Protein AF-0000000084936568 (afdb_homodimer)

Organism: Ferrimonas balearica (strain DSM 9799 / CCM 4581 / KCTC 23876 / PAT) (NCBI:txid550540)

Sequence (326 aa):
MEWLILASILVAALWWWQRATPSEPARPLLSPTEQQCERTLRALTGESVLLHSKVHLATLLPNRYRARKRTLDFLLTDAHTHQPLLAVTLSTDPVLRRLCREANLPLVCGCNGIDPARLGALLPDNAGPAVTPHGHLSDDERDSLFDMIQSLHGDGAKPSSGAMEWLILASILVAALWWWQRATPSEPARPLLSPTEQQCERTLRALTGESVLLHSKVHLATLLPNRYRARKRTLDFLLTDAHTHQPLLAVTLSTDPVLRRLCREANLPLVCGCNGIDPARLGALLPDNAGPAVTPHGHLSDDERDSLFDMIQSLHGDGAKPSSGA

Structure (mmCIF, N/CA/C/O backbone):
data_AF-0000000084936568-model_v1
#
loop_
_entity.id
_entity.type
_entity.pdbx_description
1 polymer 'DUF2726 domain-containing protein'
#
loop_
_atom_site.group_PDB
_atom_site.id
_atom_site.type_symbol
_atom_site.label_atom_id
_atom_site.label_alt_id
_atom_site.label_comp_id
_atom_site.label_asym_id
_atom_site.label_entity_id
_atom_site.label_seq_id
_atom_site.pdbx_PDB_ins_code
_atom_site.Cartn_x
_atom_site.Cartn_y
_atom_site.Cartn_z
_atom_site.occupancy
_atom_site.B_iso_or_equiv
_atom_site.auth_seq_id
_atom_site.auth_comp_id
_atom_site.auth_asym_id
_atom_site.auth_atom_id
_atom_site.pdbx_PDB_model_num
ATOM 1 N N . MET A 1 1 ? 42.469 29.891 -9.664 1 66.94 1 MET A N 1
ATOM 2 C CA . MET A 1 1 ? 41.656 30.047 -8.469 1 66.94 1 MET A CA 1
ATOM 3 C C . MET A 1 1 ? 40.219 30.422 -8.828 1 66.94 1 MET A C 1
ATOM 5 O O . MET A 1 1 ? 39.281 29.938 -8.211 1 66.94 1 MET A O 1
ATOM 9 N N . GLU A 1 2 ? 40 31.109 -9.961 1 84.56 2 GLU A N 1
ATOM 10 C CA . GLU A 1 2 ? 38.688 31.594 -10.367 1 84.56 2 GLU A CA 1
ATOM 11 C C . GLU A 1 2 ? 37.812 30.453 -10.852 1 84.56 2 GLU A C 1
ATOM 13 O O . GLU A 1 2 ? 36.594 30.453 -10.602 1 84.56 2 GLU A O 1
ATOM 18 N N . TRP A 1 3 ? 38.5 29.453 -11.375 1 87.38 3 TRP A N 1
ATOM 19 C CA . TRP A 1 3 ? 37.75 28.328 -11.938 1 87.38 3 TRP A CA 1
ATOM 20 C C . TRP A 1 3 ? 37.156 27.453 -10.836 1 87.38 3 TRP A C 1
ATOM 22 O O . TRP A 1 3 ? 36.062 26.938 -10.977 1 87.38 3 TRP A O 1
ATOM 32 N N . LEU A 1 4 ? 37.812 27.406 -9.656 1 84.62 4 LEU A N 1
ATOM 33 C CA . LEU A 1 4 ? 37.344 26.641 -8.508 1 84.62 4 LEU A CA 1
ATOM 34 C C . LEU A 1 4 ? 36.125 27.281 -7.867 1 84.62 4 LEU A C 1
ATOM 36 O O . LEU A 1 4 ? 35.188 26.594 -7.438 1 84.62 4 LEU A O 1
ATOM 40 N N . ILE A 1 5 ? 36.219 28.656 -7.922 1 82.56 5 ILE A N 1
ATOM 41 C CA . ILE A 1 5 ? 35.094 29.406 -7.336 1 82.56 5 ILE A CA 1
ATOM 42 C C . ILE A 1 5 ? 33.844 29.25 -8.203 1 82.56 5 ILE A C 1
ATOM 44 O O . ILE A 1 5 ? 32.75 29.047 -7.684 1 82.56 5 ILE A O 1
ATOM 48 N N . LEU A 1 6 ? 34 29.25 -9.523 1 84.81 6 LEU A N 1
ATOM 49 C CA . LEU A 1 6 ? 32.906 29.109 -10.453 1 84.81 6 LEU A CA 1
ATOM 50 C C . LEU A 1 6 ? 32.281 27.719 -10.359 1 84.81 6 LEU A C 1
ATOM 52 O O . LEU A 1 6 ? 31.062 27.578 -10.375 1 84.81 6 LEU A O 1
ATOM 56 N N . ALA A 1 7 ? 33.156 26.75 -10.164 1 87.69 7 ALA A N 1
ATOM 57 C CA . ALA A 1 7 ? 32.719 25.375 -10.023 1 87.69 7 ALA A CA 1
ATOM 58 C C . ALA A 1 7 ? 31.938 25.172 -8.727 1 87.69 7 ALA A C 1
ATOM 60 O O . ALA A 1 7 ? 30.906 24.484 -8.711 1 87.69 7 ALA A O 1
ATOM 61 N N . SER A 1 8 ? 32.438 25.922 -7.734 1 86.69 8 SER A N 1
ATOM 62 C CA . SER A 1 8 ? 31.781 25.828 -6.438 1 86.69 8 SER A CA 1
ATOM 63 C C . SER A 1 8 ? 30.406 26.484 -6.473 1 86.69 8 SER A C 1
ATOM 65 O O . SER A 1 8 ? 29.453 25.953 -5.895 1 86.69 8 SER A O 1
ATOM 67 N N . ILE A 1 9 ? 30.266 27.609 -7.219 1 84.12 9 ILE A N 1
ATOM 68 C CA . ILE A 1 9 ? 29.016 28.344 -7.352 1 84.12 9 ILE A CA 1
ATOM 69 C C . ILE A 1 9 ? 28.016 27.516 -8.164 1 84.12 9 ILE A C 1
ATOM 71 O O . ILE A 1 9 ? 26.844 27.438 -7.828 1 84.12 9 ILE A O 1
ATOM 75 N N . LEU A 1 10 ? 28.547 26.797 -9.125 1 82.81 10 LEU A N 1
ATOM 76 C CA . LEU A 1 10 ? 27.703 25.969 -9.984 1 82.81 10 LEU A CA 1
ATOM 77 C C . LEU A 1 10 ? 27.141 24.781 -9.219 1 82.81 10 LEU A C 1
ATOM 79 O O . LEU A 1 10 ? 25.969 24.453 -9.344 1 82.81 10 LEU A O 1
ATOM 83 N N . VAL A 1 11 ? 28 24.234 -8.391 1 79.75 11 VAL A N 1
ATOM 84 C CA . VAL A 1 11 ? 27.578 23.109 -7.57 1 79.75 11 VAL A CA 1
ATOM 85 C C . VAL A 1 11 ? 26.531 23.547 -6.562 1 79.75 11 VAL A C 1
ATOM 87 O O . VAL A 1 11 ? 25.531 22.859 -6.336 1 79.75 11 VAL A O 1
ATOM 90 N N . ALA A 1 12 ? 26.734 24.734 -6.004 1 80.75 12 ALA A N 1
ATOM 91 C CA . ALA A 1 12 ? 25.781 25.297 -5.043 1 80.75 12 ALA A CA 1
ATOM 92 C C . ALA A 1 12 ? 24.453 25.625 -5.711 1 80.75 12 ALA A C 1
ATOM 94 O O . ALA A 1 12 ? 23.391 25.375 -5.137 1 80.75 12 ALA A O 1
ATOM 95 N N . ALA A 1 13 ? 24.516 26.219 -6.848 1 78 13 ALA A N 1
ATOM 96 C CA . ALA A 1 13 ? 23.312 26.578 -7.602 1 78 13 ALA A CA 1
ATOM 97 C C . ALA A 1 13 ? 22.531 25.328 -7.992 1 78 13 ALA A C 1
ATOM 99 O O . ALA A 1 13 ? 21.297 25.297 -7.891 1 78 13 ALA A O 1
ATOM 100 N N . LEU A 1 14 ? 23.188 24.312 -8.438 1 70.75 14 LEU A N 1
ATOM 101 C CA . LEU A 1 14 ? 22.562 23.047 -8.812 1 70.75 14 LEU A CA 1
ATOM 102 C C . LEU A 1 14 ? 21.922 22.375 -7.602 1 70.75 14 LEU A C 1
ATOM 104 O O . LEU A 1 14 ? 20.828 21.797 -7.711 1 70.75 14 LEU A O 1
ATOM 108 N N . TRP A 1 15 ? 22.656 22.5 -6.508 1 61.06 15 TRP A N 1
ATOM 109 C CA . TRP A 1 15 ? 22.125 21.969 -5.254 1 61.06 15 TRP A CA 1
ATOM 110 C C . TRP A 1 15 ? 20.859 22.703 -4.828 1 61.06 15 TRP A C 1
ATOM 112 O O . TRP A 1 15 ? 19.891 22.094 -4.406 1 61.06 15 TRP A O 1
ATOM 122 N N . TRP A 1 16 ? 20.906 24.031 -5.023 1 60.25 16 TRP A N 1
ATOM 123 C CA . TRP A 1 16 ? 19.75 24.859 -4.676 1 60.25 16 TRP A CA 1
ATOM 124 C C . TRP A 1 16 ? 18.594 24.609 -5.625 1 60.25 16 TRP A C 1
ATOM 126 O O . TRP A 1 16 ? 17.438 24.562 -5.199 1 60.25 16 TRP A O 1
ATOM 136 N N . TRP A 1 17 ? 18.938 24.438 -6.785 1 57.66 17 TRP A N 1
ATOM 137 C CA . TRP A 1 17 ? 17.891 24.156 -7.777 1 57.66 17 TRP A CA 1
ATOM 138 C C . TRP A 1 17 ? 17.25 22.797 -7.504 1 57.66 17 TRP A C 1
ATOM 140 O O . TRP A 1 17 ? 16.031 22.641 -7.645 1 57.66 17 TRP A O 1
ATOM 150 N N . GLN A 1 18 ? 17.953 21.891 -7.117 1 55.88 18 GLN A N 1
ATOM 151 C CA . GLN A 1 18 ? 17.438 20.562 -6.801 1 55.88 18 GLN A CA 1
ATOM 152 C C . GLN A 1 18 ? 16.547 20.609 -5.559 1 55.88 18 GLN A C 1
ATOM 154 O O . GLN A 1 18 ? 15.594 19.828 -5.441 1 55.88 18 GLN A O 1
ATOM 159 N N . ARG A 1 19 ? 16.938 21.438 -4.758 1 55.75 19 ARG A N 1
ATOM 160 C CA . ARG A 1 19 ? 16.219 21.531 -3.494 1 55.75 19 ARG A CA 1
ATOM 161 C C . ARG A 1 19 ? 14.93 22.344 -3.658 1 55.75 19 ARG A C 1
ATOM 163 O O . ARG A 1 19 ? 13.984 22.188 -2.881 1 55.75 19 ARG A O 1
ATOM 170 N N . ALA A 1 20 ? 14.984 23.344 -4.5 1 55 20 ALA A N 1
ATOM 171 C CA . ALA A 1 20 ? 13.812 24.203 -4.648 1 55 20 ALA A CA 1
ATOM 172 C C . ALA A 1 20 ? 12.688 23.469 -5.379 1 55 20 ALA A C 1
ATOM 174 O O . ALA A 1 20 ? 12.586 23.531 -6.605 1 55 20 ALA A O 1
ATOM 175 N N . THR A 1 21 ? 12.453 22.391 -5.008 1 57.03 21 THR A N 1
ATOM 176 C CA . THR A 1 21 ? 11.398 21.672 -5.711 1 57.03 21 THR A CA 1
ATOM 177 C C . THR A 1 21 ? 10.039 22.297 -5.422 1 57.03 21 THR A C 1
ATOM 179 O O . THR A 1 21 ? 9.688 22.516 -4.262 1 57.03 21 THR A O 1
ATOM 182 N N . PRO A 1 22 ? 9.516 23.078 -6.492 1 57.91 22 PRO A N 1
ATOM 183 C CA . PRO A 1 22 ? 8.148 23.578 -6.305 1 57.91 22 PRO A CA 1
ATOM 184 C C . PRO A 1 22 ? 7.23 22.547 -5.664 1 57.91 22 PRO A C 1
ATOM 186 O O . PRO A 1 22 ? 7.434 21.344 -5.844 1 57.91 22 PRO A O 1
ATOM 189 N N . SER A 1 23 ? 6.551 23.047 -4.664 1 64.56 23 SER A N 1
ATOM 190 C CA . SER A 1 23 ? 5.527 22.25 -4 1 64.56 23 SER A CA 1
ATOM 191 C C . SER A 1 23 ? 4.527 21.688 -5.004 1 64.56 23 SER A C 1
ATOM 193 O O . SER A 1 23 ? 3.902 22.438 -5.754 1 64.56 23 SER A O 1
ATOM 195 N N . GLU A 1 24 ? 4.75 20.625 -5.527 1 75.62 24 GLU A N 1
ATOM 196 C CA . GLU A 1 24 ? 3.738 19.984 -6.352 1 75.62 24 GLU A CA 1
ATOM 197 C C . GLU A 1 24 ? 2.84 19.078 -5.516 1 75.62 24 GLU A C 1
ATOM 199 O O . GLU A 1 24 ? 3.314 18.391 -4.602 1 75.62 24 GLU A O 1
ATOM 204 N N . PRO A 1 25 ? 1.552 19.281 -5.848 1 80.94 25 PRO A N 1
ATOM 205 C CA . PRO A 1 25 ? 0.614 18.438 -5.094 1 80.94 25 PRO A CA 1
ATOM 206 C C . PRO A 1 25 ? 0.876 16.953 -5.273 1 80.94 25 PRO A C 1
ATOM 208 O O . PRO A 1 25 ? 1.432 16.531 -6.297 1 80.94 25 PRO A O 1
ATOM 211 N N . ALA A 1 26 ? 0.505 16.281 -4.324 1 86.31 26 ALA A N 1
ATOM 212 C CA . ALA A 1 26 ? 0.652 14.828 -4.387 1 86.31 26 ALA A CA 1
ATOM 213 C C . ALA A 1 26 ? -0.142 14.242 -5.551 1 86.31 26 ALA A C 1
ATOM 215 O O . ALA A 1 26 ? -1.255 14.688 -5.836 1 86.31 26 ALA A O 1
ATOM 216 N N . ARG A 1 27 ? 0.439 13.312 -6.195 1 88.38 27 ARG A N 1
ATOM 217 C CA . ARG A 1 27 ? -0.187 12.648 -7.332 1 88.38 27 ARG A CA 1
ATOM 218 C C . ARG A 1 27 ? -0.965 11.414 -6.887 1 88.38 27 ARG A C 1
ATOM 220 O O . ARG A 1 27 ? -0.738 10.898 -5.793 1 88.38 27 ARG A O 1
ATOM 227 N N . PRO A 1 28 ? -1.933 10.961 -7.875 1 91.38 28 PRO A N 1
ATOM 228 C CA . PRO A 1 28 ? -2.633 9.719 -7.523 1 91.38 28 PRO A CA 1
ATOM 229 C C . PRO A 1 28 ? -1.69 8.531 -7.387 1 91.38 28 PRO A C 1
ATOM 231 O O . PRO A 1 28 ? -0.709 8.422 -8.125 1 91.38 28 PRO A O 1
ATOM 234 N N . LEU A 1 29 ? -2.029 7.688 -6.516 1 92.19 29 LEU A N 1
ATOM 235 C CA . LEU A 1 29 ? -1.197 6.527 -6.211 1 92.19 29 LEU A CA 1
ATOM 236 C C . LEU A 1 29 ? -1.21 5.535 -7.367 1 92.19 29 LEU A C 1
ATOM 238 O O . LEU A 1 29 ? -0.18 4.941 -7.691 1 92.19 29 LEU A O 1
ATOM 242 N N . LEU A 1 30 ? -2.4 5.422 -8.008 1 95.12 30 LEU A N 1
ATOM 243 C CA . LEU A 1 30 ? -2.609 4.367 -8.992 1 95.12 30 LEU A CA 1
ATOM 244 C C . LEU A 1 30 ? -2.883 4.961 -10.375 1 95.12 30 LEU A C 1
ATOM 246 O O . LEU A 1 30 ? -3.549 5.988 -10.484 1 95.12 30 LEU A O 1
ATOM 250 N N . SER A 1 31 ? -2.389 4.297 -11.398 1 92.38 31 SER A N 1
ATOM 251 C CA . SER A 1 31 ? -2.756 4.633 -12.773 1 92.38 31 SER A CA 1
ATOM 252 C C . SER A 1 31 ? -4.227 4.332 -13.039 1 92.38 31 SER A C 1
ATOM 254 O O . SER A 1 31 ? -4.867 3.613 -12.273 1 92.38 31 SER A O 1
ATOM 256 N N . PRO A 1 32 ? -4.773 4.824 -14.125 1 93.56 32 PRO A N 1
ATOM 257 C CA . PRO A 1 32 ? -6.176 4.551 -14.453 1 93.56 32 PRO A CA 1
ATOM 258 C C . PRO A 1 32 ? -6.469 3.059 -14.578 1 93.56 32 PRO A C 1
ATOM 260 O O . PRO A 1 32 ? -7.516 2.592 -14.117 1 93.56 32 PRO A O 1
ATOM 263 N N . THR A 1 33 ? -5.539 2.34 -15.211 1 92.94 33 THR A N 1
ATOM 264 C CA . THR A 1 33 ? -5.719 0.899 -15.352 1 92.94 33 THR A CA 1
ATOM 265 C C . THR A 1 33 ? -5.699 0.216 -13.984 1 92.94 33 THR A C 1
ATOM 267 O O . THR A 1 33 ? -6.52 -0.662 -13.711 1 92.94 33 THR A O 1
ATOM 270 N N . GLU A 1 34 ? -4.77 0.644 -13.117 1 94.75 34 GLU A N 1
ATOM 271 C CA . GLU A 1 34 ? -4.695 0.098 -11.766 1 94.75 34 GLU A CA 1
ATOM 272 C C . GLU A 1 34 ? -5.941 0.448 -10.953 1 94.75 34 GLU A C 1
ATOM 274 O O . GLU A 1 34 ? -6.43 -0.37 -10.172 1 94.75 34 GLU A O 1
ATOM 279 N N . GLN A 1 35 ? -6.441 1.648 -11.148 1 95.06 35 GLN A N 1
ATOM 280 C CA . GLN A 1 35 ? -7.656 2.074 -10.469 1 95.06 35 GLN A CA 1
ATOM 281 C C . GLN A 1 35 ? -8.844 1.198 -10.859 1 95.06 35 GLN A C 1
ATOM 283 O O . GLN A 1 35 ? -9.641 0.804 -10 1 95.06 35 GLN A O 1
ATOM 288 N N . GLN A 1 36 ? -8.93 0.949 -12.102 1 93.31 36 GLN A N 1
ATOM 289 C CA . GLN A 1 36 ? -10 0.079 -12.578 1 93.31 36 GLN A CA 1
ATOM 290 C C . GLN A 1 36 ? -9.875 -1.323 -11.984 1 93.31 36 GLN A C 1
ATOM 292 O O . GLN A 1 36 ? -10.875 -1.926 -11.586 1 93.31 36 GLN A O 1
ATOM 297 N N . CYS A 1 37 ? -8.656 -1.815 -11.938 1 94.94 37 CYS A N 1
ATOM 298 C CA . CYS A 1 37 ? -8.422 -3.129 -11.352 1 94.94 37 CYS A CA 1
ATOM 299 C C . CYS A 1 37 ? -8.789 -3.133 -9.867 1 94.94 37 CYS A C 1
ATOM 301 O O . CYS A 1 37 ? -9.414 -4.074 -9.383 1 94.94 37 CYS A O 1
ATOM 303 N N . GLU A 1 38 ? -8.336 -2.119 -9.188 1 95.19 38 GLU A N 1
ATOM 304 C CA . GLU A 1 38 ? -8.656 -2.014 -7.766 1 95.19 38 GLU A CA 1
ATOM 305 C C . GLU A 1 38 ? -10.172 -2.049 -7.539 1 95.19 38 GLU A C 1
ATOM 307 O O . GLU A 1 38 ? -10.648 -2.75 -6.648 1 95.19 38 GLU A O 1
ATOM 312 N N . ARG A 1 39 ? -10.883 -1.281 -8.328 1 92.81 39 ARG A N 1
ATOM 313 C CA . ARG A 1 39 ? -12.344 -1.251 -8.211 1 92.81 39 ARG A CA 1
ATOM 314 C C . ARG A 1 39 ? -12.938 -2.641 -8.414 1 92.81 39 ARG A C 1
ATOM 316 O O . ARG A 1 39 ? -13.828 -3.055 -7.676 1 92.81 39 ARG A O 1
ATOM 323 N N . THR A 1 40 ? -12.453 -3.328 -9.398 1 93.56 40 THR A N 1
ATOM 324 C CA . THR A 1 40 ? -12.93 -4.672 -9.703 1 93.56 40 THR A CA 1
ATOM 325 C C . THR A 1 40 ? -12.641 -5.621 -8.539 1 93.56 40 THR A C 1
ATOM 327 O O . THR A 1 40 ? -13.508 -6.387 -8.125 1 93.56 40 THR A O 1
ATOM 330 N N . LEU A 1 41 ? -11.461 -5.547 -8.008 1 94.62 41 LEU A N 1
ATOM 331 C CA . LEU A 1 41 ? -11.078 -6.418 -6.902 1 94.62 41 LEU A CA 1
ATOM 332 C C . LEU A 1 41 ? -11.93 -6.141 -5.668 1 94.62 41 LEU A C 1
ATOM 334 O O . LEU A 1 41 ? -12.359 -7.07 -4.988 1 94.62 41 LEU A O 1
ATOM 338 N N . ARG A 1 42 ? -12.109 -4.887 -5.43 1 92.94 42 ARG A N 1
ATOM 339 C CA . ARG A 1 42 ? -12.906 -4.516 -4.27 1 92.94 42 ARG A CA 1
ATOM 340 C C . ARG A 1 42 ? -14.344 -4.996 -4.418 1 92.94 42 ARG A C 1
ATOM 342 O O . ARG A 1 42 ? -14.984 -5.383 -3.436 1 92.94 42 ARG A O 1
ATOM 349 N N . ALA A 1 43 ? -14.82 -4.988 -5.609 1 91.62 43 ALA A N 1
ATOM 350 C CA . ALA A 1 43 ? -16.172 -5.449 -5.879 1 91.62 43 ALA A CA 1
ATOM 351 C C . ALA A 1 43 ? -16.281 -6.961 -5.707 1 91.62 43 ALA A C 1
ATOM 353 O O . ALA A 1 43 ? -17.344 -7.473 -5.336 1 91.62 43 ALA A O 1
ATOM 354 N N . LEU A 1 44 ? -15.211 -7.625 -5.938 1 92.19 44 LEU A N 1
ATOM 355 C CA . LEU A 1 44 ? -15.234 -9.086 -5.941 1 92.19 44 LEU A CA 1
ATOM 356 C C . LEU A 1 44 ? -14.875 -9.641 -4.566 1 92.19 44 LEU A C 1
ATOM 358 O O . LEU A 1 44 ? -15.039 -10.836 -4.316 1 92.19 44 LEU A O 1
ATOM 362 N N . THR A 1 45 ? -14.375 -8.75 -3.748 1 91.69 45 THR A N 1
ATOM 363 C CA . THR A 1 45 ? -13.938 -9.227 -2.441 1 91.69 45 THR A CA 1
ATOM 364 C C . THR A 1 45 ? -14.844 -8.688 -1.337 1 91.69 45 THR A C 1
ATOM 366 O O . THR A 1 45 ? -15.297 -7.543 -1.407 1 91.69 45 THR A O 1
ATOM 369 N N . GLY A 1 46 ? -15.133 -9.484 -0.371 1 87.31 46 GLY A N 1
ATOM 370 C CA . GLY A 1 46 ? -15.953 -9.078 0.759 1 87.31 46 GLY A CA 1
ATOM 371 C C . GLY A 1 46 ? -15.148 -8.508 1.91 1 87.31 46 GLY A C 1
ATOM 372 O O . GLY A 1 46 ? -13.969 -8.188 1.748 1 87.31 46 GLY A O 1
ATOM 373 N N . GLU A 1 47 ? -15.773 -8.398 3.055 1 87.62 47 GLU A N 1
ATOM 374 C CA . GLU A 1 47 ? -15.195 -7.75 4.23 1 87.62 47 GLU A CA 1
ATOM 375 C C . GLU A 1 47 ? -14.133 -8.625 4.879 1 87.62 47 GLU A C 1
ATOM 377 O O . GLU A 1 47 ? -13.352 -8.148 5.707 1 87.62 47 GLU A O 1
ATOM 382 N N . SER A 1 48 ? -14.18 -9.844 4.488 1 92.5 48 SER A N 1
ATOM 383 C CA . SER A 1 48 ? -13.234 -10.766 5.105 1 92.5 48 SER A CA 1
ATOM 384 C C . SER A 1 48 ? -11.859 -10.664 4.453 1 92.5 48 SER A C 1
ATOM 386 O O . SER A 1 48 ? -10.906 -11.289 4.91 1 92.5 48 SER A O 1
ATOM 388 N N . VAL A 1 49 ? -11.773 -9.867 3.396 1 95.06 49 VAL A N 1
ATOM 389 C CA . VAL A 1 49 ? -10.531 -9.719 2.65 1 95.06 49 VAL A CA 1
ATOM 390 C C . VAL A 1 49 ? -10.125 -8.25 2.602 1 95.06 49 VAL A C 1
ATOM 392 O O . VAL A 1 49 ? -10.969 -7.379 2.352 1 95.06 49 VAL A O 1
ATOM 395 N N . LEU A 1 50 ? -8.898 -8.016 2.908 1 95.56 50 LEU A N 1
ATOM 396 C CA . LEU A 1 50 ? -8.344 -6.672 2.797 1 95.56 50 LEU A CA 1
ATOM 397 C C . LEU A 1 50 ? -7.523 -6.527 1.522 1 95.56 50 LEU A C 1
ATOM 399 O O . LEU A 1 50 ? -6.812 -7.457 1.13 1 95.56 50 LEU A O 1
ATOM 403 N N . LEU A 1 51 ? -7.664 -5.348 0.935 1 96.69 51 LEU A N 1
ATOM 404 C CA . LEU A 1 51 ? -6.938 -5.055 -0.297 1 96.69 51 LEU A CA 1
ATOM 405 C C . LEU A 1 51 ? -5.863 -4 -0.055 1 96.69 51 LEU A C 1
ATOM 407 O O . LEU A 1 51 ? -6.152 -2.92 0.463 1 96.69 51 LEU A O 1
ATOM 411 N N . HIS A 1 52 ? -4.602 -4.363 -0.378 1 96.88 52 HIS A N 1
ATOM 412 C CA . HIS A 1 52 ? -3.467 -3.451 -0.291 1 96.88 52 HIS A CA 1
ATOM 413 C C . HIS A 1 52 ? -2.857 -3.197 -1.665 1 96.88 52 HIS A C 1
ATOM 415 O O . HIS A 1 52 ? -2.689 -4.129 -2.457 1 96.88 52 HIS A O 1
ATOM 421 N N . SER A 1 53 ? -2.516 -1.94 -1.917 1 96.12 53 SER A N 1
ATOM 422 C CA . SER A 1 53 ? -1.954 -1.596 -3.221 1 96.12 53 SER A CA 1
ATOM 423 C C . SER A 1 53 ? -0.465 -1.286 -3.117 1 96.12 53 SER A C 1
ATOM 425 O O . SER A 1 53 ? 0.012 -0.847 -2.068 1 96.12 53 SER A O 1
ATOM 427 N N . LYS A 1 54 ? 0.218 -1.563 -4.145 1 93 54 LYS A N 1
ATOM 428 C CA . LYS A 1 54 ? 1.618 -1.209 -4.352 1 93 54 LYS A CA 1
ATOM 429 C C . LYS A 1 54 ? 2.486 -1.695 -3.195 1 93 54 LYS A C 1
ATOM 431 O O . LYS A 1 54 ? 3.285 -0.933 -2.646 1 93 54 LYS A O 1
ATOM 436 N N . VAL A 1 55 ? 2.354 -2.914 -2.879 1 92.94 55 VAL A N 1
ATOM 437 C CA . VAL A 1 55 ? 3.043 -3.512 -1.741 1 92.94 55 VAL A CA 1
ATOM 438 C C . VAL A 1 55 ? 4.453 -3.926 -2.152 1 92.94 55 VAL A C 1
ATOM 440 O O . VAL A 1 55 ? 4.637 -4.629 -3.15 1 92.94 55 VAL A O 1
ATOM 443 N N . HIS A 1 56 ? 5.395 -3.537 -1.322 1 89 56 HIS A N 1
ATOM 444 C CA . HIS A 1 56 ? 6.766 -3.965 -1.569 1 89 56 HIS A CA 1
ATOM 445 C C . HIS A 1 56 ? 6.953 -5.441 -1.238 1 89 56 HIS A C 1
ATOM 447 O O . HIS A 1 56 ? 6.66 -5.875 -0.121 1 89 56 HIS A O 1
ATOM 453 N N . LEU A 1 57 ? 7.441 -6.137 -2.166 1 88.44 57 LEU A N 1
ATOM 454 C CA . LEU A 1 57 ? 7.605 -7.578 -2.018 1 88.44 57 LEU A CA 1
ATOM 455 C C . LEU A 1 57 ? 8.57 -7.898 -0.881 1 88.44 57 LEU A C 1
ATOM 457 O O . LEU A 1 57 ? 8.414 -8.914 -0.195 1 88.44 57 LEU A O 1
ATOM 461 N N . ALA A 1 58 ? 9.508 -7.031 -0.643 1 83.94 58 ALA A N 1
ATOM 462 C CA . ALA A 1 58 ? 10.523 -7.238 0.382 1 83.94 58 ALA A CA 1
ATOM 463 C C . ALA A 1 58 ? 9.906 -7.273 1.775 1 83.94 58 ALA A C 1
ATOM 465 O O . ALA A 1 58 ? 10.484 -7.844 2.705 1 83.94 58 ALA A O 1
ATOM 466 N N . THR A 1 59 ? 8.758 -6.605 1.907 1 84.81 59 THR A N 1
ATOM 467 C CA . THR A 1 59 ? 8.078 -6.598 3.197 1 84.81 59 THR A CA 1
ATOM 468 C C . THR A 1 59 ? 7.48 -7.969 3.506 1 84.81 59 THR A C 1
ATOM 470 O O . THR A 1 59 ? 7.363 -8.352 4.672 1 84.81 59 THR A O 1
ATOM 473 N N . LEU A 1 60 ? 7.246 -8.688 2.498 1 88.25 60 LEU A N 1
ATOM 474 C CA . LEU A 1 60 ? 6.586 -9.984 2.656 1 88.25 60 LEU A CA 1
ATOM 475 C C . LEU A 1 60 ? 7.605 -11.109 2.738 1 88.25 60 LEU A C 1
ATOM 477 O O . LEU A 1 60 ? 7.332 -12.164 3.32 1 88.25 60 LEU A O 1
ATOM 481 N N . LEU A 1 61 ? 8.727 -10.82 2.072 1 83.38 61 LEU A N 1
ATOM 482 C CA . LEU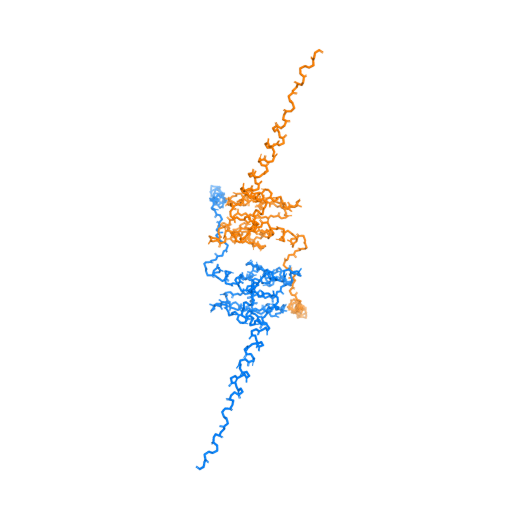 A 1 61 ? 9.719 -11.883 1.912 1 83.38 61 LEU A CA 1
ATOM 483 C C . LEU A 1 61 ? 11.016 -11.539 2.635 1 83.38 61 LEU A C 1
ATOM 485 O O . LEU A 1 61 ? 11.805 -10.727 2.143 1 83.38 61 LEU A O 1
ATOM 489 N N . PRO A 1 62 ? 11.219 -12.055 3.824 1 65.25 62 PRO A N 1
ATOM 490 C CA . PRO A 1 62 ? 12.398 -11.68 4.609 1 65.25 62 PRO A CA 1
ATOM 491 C C . PRO A 1 62 ? 13.695 -11.812 3.822 1 65.25 62 PRO A C 1
ATOM 493 O O . PRO A 1 62 ? 14.695 -11.172 4.16 1 65.25 62 PRO A O 1
ATOM 496 N N . ASN A 1 63 ? 13.867 -12.82 3.023 1 63.03 63 ASN A N 1
ATOM 497 C CA . ASN A 1 63 ? 15.148 -12.812 2.336 1 63.03 63 ASN A CA 1
ATOM 498 C C . ASN A 1 63 ? 15.258 -11.641 1.357 1 63.03 63 ASN A C 1
ATOM 500 O O . ASN A 1 63 ? 14.781 -11.734 0.225 1 63.03 63 ASN A O 1
ATOM 504 N N . ARG A 1 64 ? 15.531 -10.445 1.915 1 57.88 64 ARG A N 1
ATOM 505 C CA . ARG A 1 64 ? 15.461 -9.039 1.515 1 57.88 64 ARG A CA 1
ATOM 506 C C . ARG A 1 64 ? 16.203 -8.805 0.21 1 57.88 64 ARG A C 1
ATOM 508 O O . ARG A 1 64 ? 15.844 -7.918 -0.57 1 57.88 64 ARG A O 1
ATOM 515 N N . TYR A 1 65 ? 17.172 -9.469 -0.044 1 53.75 65 TYR A N 1
ATOM 516 C CA . TYR A 1 65 ? 18.125 -8.906 -1 1 53.75 65 TYR A CA 1
ATOM 517 C C . TYR A 1 65 ? 17.516 -8.82 -2.393 1 53.75 65 TYR A C 1
ATOM 519 O O . TYR A 1 65 ? 17.781 -7.883 -3.141 1 53.75 65 TYR A O 1
ATOM 527 N N . ARG A 1 66 ? 16.672 -9.664 -2.762 1 55.97 66 ARG A N 1
ATOM 528 C CA . ARG A 1 66 ? 16.281 -9.68 -4.168 1 55.97 66 ARG A CA 1
ATOM 529 C C . ARG A 1 66 ? 14.969 -8.93 -4.375 1 55.97 66 ARG A C 1
ATOM 531 O O . ARG A 1 66 ? 14.602 -8.602 -5.508 1 55.97 66 ARG A O 1
ATOM 538 N N . ALA A 1 67 ? 14.391 -8.453 -3.314 1 57.91 67 ALA A N 1
ATOM 539 C CA . ALA A 1 67 ? 13.016 -7.977 -3.416 1 57.91 67 ALA A CA 1
ATOM 540 C C . ALA A 1 67 ? 12.953 -6.453 -3.301 1 57.91 67 ALA A C 1
ATOM 542 O O . ALA A 1 67 ? 11.898 -5.852 -3.514 1 57.91 67 ALA A O 1
ATOM 543 N N . ARG A 1 68 ? 14.141 -5.777 -3.301 1 61.34 68 ARG A N 1
ATOM 544 C CA . ARG A 1 68 ? 14.172 -4.426 -2.756 1 61.34 68 ARG A CA 1
ATOM 545 C C . ARG A 1 68 ? 13.508 -3.438 -3.707 1 61.34 68 ARG A C 1
ATOM 547 O O . ARG A 1 68 ? 12.953 -2.424 -3.273 1 61.34 68 ARG A O 1
ATOM 554 N N . LYS A 1 69 ? 13.039 -4.008 -4.852 1 73.88 69 LYS A N 1
ATOM 555 C CA . LYS A 1 69 ? 12.477 -2.941 -5.68 1 73.88 69 LYS A CA 1
ATOM 556 C C . LYS A 1 69 ? 11.164 -3.385 -6.328 1 73.88 69 LYS A C 1
ATOM 558 O O . LYS A 1 69 ? 10.594 -2.658 -7.145 1 73.88 69 LYS A O 1
ATOM 563 N N . ARG A 1 70 ? 10.812 -4.48 -5.875 1 85.44 70 ARG A N 1
ATOM 564 C CA . ARG A 1 70 ? 9.641 -4.98 -6.582 1 85.44 70 ARG A CA 1
ATOM 565 C C . ARG A 1 70 ? 8.383 -4.801 -5.746 1 85.44 70 ARG A C 1
ATOM 567 O O . ARG A 1 70 ? 8.383 -5.074 -4.543 1 85.44 70 ARG A O 1
ATOM 574 N N . THR A 1 71 ? 7.387 -4.281 -6.457 1 89.88 71 THR A N 1
ATOM 575 C CA . THR A 1 71 ? 6.098 -4.055 -5.809 1 89.88 71 THR A CA 1
ATOM 576 C C . THR A 1 71 ? 5.012 -4.918 -6.445 1 89.88 71 THR A C 1
ATOM 578 O O . THR A 1 71 ? 5.004 -5.121 -7.66 1 89.88 71 THR A O 1
ATOM 581 N N . LEU A 1 72 ? 4.254 -5.414 -5.594 1 93.75 72 LEU A N 1
ATOM 582 C CA . LEU A 1 72 ? 2.992 -5.988 -6.055 1 93.75 72 LEU A CA 1
ATOM 583 C C . LEU A 1 72 ? 1.965 -4.895 -6.324 1 93.75 72 LEU A C 1
ATOM 585 O O . LEU A 1 72 ? 1.779 -3.992 -5.504 1 93.75 72 LEU A O 1
ATOM 589 N N . ASP A 1 73 ? 1.276 -5 -7.48 1 94.5 73 ASP A N 1
ATOM 590 C CA . ASP A 1 73 ? 0.21 -4.035 -7.723 1 94.5 73 ASP A CA 1
ATOM 591 C C . ASP A 1 73 ? -0.884 -4.145 -6.664 1 94.5 73 ASP A C 1
ATOM 593 O O . ASP A 1 73 ? -1.316 -3.135 -6.102 1 94.5 73 ASP A O 1
ATOM 597 N N . PHE A 1 74 ? -1.224 -5.41 -6.344 1 97 74 PHE A N 1
ATOM 598 C CA . PHE A 1 74 ? -2.211 -5.613 -5.289 1 97 74 PHE A CA 1
ATOM 599 C C . PHE A 1 74 ? -1.882 -6.859 -4.477 1 97 74 PHE A C 1
ATOM 601 O O . PHE A 1 74 ? -1.378 -7.848 -5.016 1 97 74 PHE A O 1
ATOM 608 N N . LEU A 1 75 ? -2.205 -6.785 -3.236 1 97.25 75 LEU A N 1
ATOM 609 C CA . LEU A 1 75 ? -2.113 -7.895 -2.293 1 97.25 75 LEU A CA 1
ATOM 610 C C . LEU A 1 75 ? -3.408 -8.039 -1.499 1 97.25 75 LEU A C 1
ATOM 612 O O . LEU A 1 75 ? -3.904 -7.066 -0.93 1 97.25 75 LEU A O 1
ATOM 616 N N . LEU A 1 76 ? -3.965 -9.203 -1.535 1 97.06 76 LEU A N 1
ATOM 617 C CA . LEU A 1 76 ? -5.133 -9.516 -0.722 1 97.06 76 LEU A CA 1
ATOM 618 C C . LEU A 1 76 ? -4.727 -10.273 0.538 1 97.06 76 LEU A C 1
ATOM 620 O O . LEU A 1 76 ? -3.965 -11.242 0.467 1 97.06 76 LEU A O 1
ATOM 624 N N . THR A 1 77 ? -5.23 -9.812 1.652 1 96.5 77 THR A N 1
ATOM 625 C CA . THR A 1 77 ? -4.938 -10.453 2.93 1 96.5 77 THR A CA 1
ATOM 626 C C . THR A 1 77 ? -6.227 -10.789 3.672 1 96.5 77 THR A C 1
ATOM 628 O O . THR A 1 77 ? -7.273 -10.195 3.41 1 96.5 77 THR A O 1
ATOM 631 N N . ASP A 1 78 ? -6.062 -11.781 4.582 1 94.5 78 ASP A N 1
ATOM 632 C CA . ASP A 1 78 ? -7.176 -12.117 5.465 1 94.5 78 ASP A CA 1
ATOM 633 C C . ASP A 1 78 ? -7.445 -11 6.461 1 94.5 78 ASP A C 1
ATOM 635 O O . ASP A 1 78 ? -6.52 -10.477 7.082 1 94.5 78 ASP A O 1
ATOM 639 N N . ALA A 1 79 ? -8.758 -10.633 6.57 1 93.12 79 ALA A N 1
ATOM 640 C CA . ALA A 1 79 ? -9.109 -9.492 7.422 1 93.12 79 ALA A CA 1
ATOM 641 C C . ALA A 1 79 ? -8.883 -9.828 8.898 1 93.12 79 ALA A C 1
ATOM 643 O O . ALA A 1 79 ? -8.609 -8.938 9.703 1 93.12 79 ALA A O 1
ATOM 644 N N . HIS A 1 80 ? -8.93 -11.016 9.219 1 90.94 80 HIS A N 1
ATOM 645 C CA . HIS A 1 80 ? -8.82 -11.422 10.617 1 90.94 80 HIS A CA 1
ATOM 646 C C . HIS A 1 80 ? -7.379 -11.758 10.984 1 90.94 80 HIS A C 1
ATOM 648 O O . HIS A 1 80 ? -6.84 -11.227 11.961 1 90.94 80 HIS A O 1
ATOM 654 N N . THR A 1 81 ? -6.695 -12.508 10.141 1 90.19 81 THR A N 1
ATOM 655 C CA . THR A 1 81 ? -5.348 -12.953 10.469 1 90.19 81 THR A CA 1
ATOM 656 C C . THR A 1 81 ? -4.301 -12.039 9.844 1 90.19 81 THR A C 1
ATOM 658 O O . THR A 1 81 ? -3.135 -12.062 10.234 1 90.19 81 THR A O 1
ATOM 661 N N . HIS A 1 82 ? -4.645 -11.352 8.805 1 93.38 82 HIS A N 1
ATOM 662 C CA . HIS A 1 82 ? -3.787 -10.461 8.039 1 93.38 82 HIS A CA 1
ATOM 663 C C . HIS A 1 82 ? -2.725 -11.234 7.266 1 93.38 82 HIS A C 1
ATOM 665 O O . HIS A 1 82 ? -1.721 -10.664 6.836 1 93.38 82 HIS A O 1
ATOM 671 N N . GLN A 1 83 ? -2.945 -12.508 7.137 1 93.06 83 GLN A N 1
ATOM 672 C CA . GLN A 1 83 ? -2.043 -13.312 6.32 1 93.06 83 GLN A CA 1
ATOM 673 C C . GLN A 1 83 ? -2.279 -13.07 4.836 1 93.06 83 GLN A C 1
ATOM 675 O O . GLN A 1 83 ? -3.426 -12.945 4.395 1 93.06 83 GLN A O 1
ATOM 680 N N . PRO A 1 84 ? -1.152 -13.016 4.102 1 95.56 84 PRO A N 1
ATOM 681 C CA . PRO A 1 84 ? -1.319 -12.875 2.652 1 95.56 84 PRO A CA 1
ATOM 682 C C . PRO A 1 84 ? -2.088 -14.039 2.033 1 95.56 84 PRO A C 1
ATOM 684 O O . PRO A 1 84 ? -1.843 -15.195 2.377 1 95.56 84 PRO A O 1
ATOM 687 N N . LEU A 1 85 ? -3.039 -13.695 1.157 1 95.44 85 LEU A N 1
ATOM 688 C CA . LEU A 1 85 ? -3.865 -14.711 0.519 1 95.44 85 LEU A CA 1
ATOM 689 C C . LEU A 1 85 ? -3.533 -14.828 -0.965 1 95.44 85 LEU A C 1
ATOM 691 O O . LEU A 1 85 ? -3.438 -15.938 -1.497 1 95.44 85 LEU A O 1
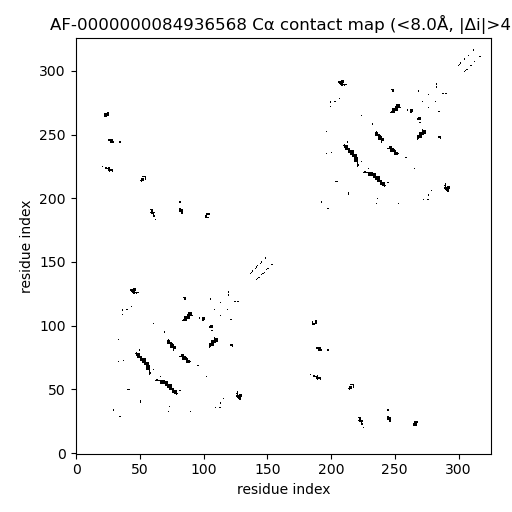ATOM 695 N N . LEU A 1 86 ? -3.4 -13.703 -1.578 1 96 86 LEU A N 1
ATOM 696 C CA . LEU A 1 86 ? -3.303 -13.672 -3.033 1 96 86 LEU A CA 1
ATOM 697 C C . LEU A 1 86 ? -2.639 -12.383 -3.504 1 96 86 LEU A C 1
ATOM 699 O O . LEU A 1 86 ? -2.945 -11.297 -3 1 96 86 LEU A O 1
ATOM 703 N N . ALA A 1 87 ? -1.727 -12.5 -4.43 1 96.38 87 ALA A N 1
ATOM 704 C CA . ALA A 1 87 ? -1.11 -11.352 -5.09 1 96.38 87 ALA A CA 1
ATOM 705 C C . ALA A 1 87 ? -1.641 -11.18 -6.512 1 96.38 87 ALA A C 1
ATOM 707 O O . ALA A 1 87 ? -1.94 -12.172 -7.188 1 96.38 87 ALA A O 1
ATOM 708 N N . VAL A 1 88 ? -1.833 -9.914 -6.891 1 96.06 88 VAL A N 1
ATOM 709 C CA . VAL A 1 88 ? -2.271 -9.586 -8.242 1 96.06 88 VAL A CA 1
ATOM 710 C C . VAL A 1 88 ? -1.254 -8.664 -8.906 1 96.06 88 VAL A C 1
ATOM 712 O O . VAL A 1 88 ? -0.794 -7.695 -8.305 1 96.06 88 VAL A O 1
ATOM 715 N N . THR A 1 89 ? -0.835 -8.992 -10.102 1 94.5 89 THR A N 1
ATOM 716 C CA . THR A 1 89 ? 0.085 -8.148 -10.852 1 94.5 89 THR A CA 1
ATOM 717 C C . THR A 1 89 ? -0.498 -7.793 -12.219 1 94.5 89 THR A C 1
ATOM 719 O O . THR A 1 89 ? -1.238 -8.586 -12.805 1 94.5 89 THR A O 1
ATOM 722 N N . LEU A 1 90 ? -0.186 -6.598 -12.672 1 92.94 90 LEU A N 1
ATOM 723 C CA . LEU A 1 90 ? -0.606 -6.148 -13.992 1 92.94 90 LEU A CA 1
ATOM 724 C C . LEU A 1 90 ? 0.558 -6.191 -14.977 1 92.94 90 LEU A C 1
ATOM 726 O O . LEU A 1 90 ? 0.434 -5.727 -16.109 1 92.94 90 LEU A O 1
ATOM 730 N N . SER A 1 91 ? 1.673 -6.777 -14.461 1 86.88 91 SER A N 1
ATOM 731 C CA . SER A 1 91 ? 2.861 -6.859 -15.305 1 86.88 91 SER A CA 1
ATOM 732 C C . SER A 1 91 ? 3.279 -8.305 -15.531 1 86.88 91 SER A C 1
ATOM 734 O O . SER A 1 91 ? 2.789 -9.211 -14.852 1 86.88 91 SER A O 1
ATOM 736 N N . THR A 1 92 ? 4.082 -8.469 -16.516 1 84.94 92 THR A N 1
ATOM 737 C CA . THR A 1 92 ? 4.598 -9.797 -16.828 1 84.94 92 THR A CA 1
ATOM 738 C C . THR A 1 92 ? 6.012 -9.977 -16.266 1 84.94 92 THR A C 1
ATOM 740 O O . THR A 1 92 ? 6.84 -10.648 -16.875 1 84.94 92 THR A O 1
ATOM 743 N N . ASP A 1 93 ? 6.32 -9.555 -15.117 1 87.56 93 ASP A N 1
ATOM 744 C CA . ASP A 1 93 ? 7.645 -9.648 -14.508 1 87.56 93 ASP A CA 1
ATOM 745 C C . ASP A 1 93 ? 7.926 -11.07 -14.023 1 87.56 93 ASP A C 1
ATOM 747 O O . ASP A 1 93 ? 7.387 -11.5 -13 1 87.56 93 ASP A O 1
ATOM 751 N N . PRO A 1 94 ? 8.82 -11.828 -14.742 1 89.19 94 PRO A N 1
ATOM 752 C CA . PRO A 1 94 ? 9.086 -13.219 -14.367 1 89.19 94 PRO A CA 1
ATOM 753 C C . PRO A 1 94 ? 9.734 -13.344 -12.984 1 89.19 94 PRO A C 1
ATOM 755 O O . PRO A 1 94 ? 9.547 -14.344 -12.297 1 89.19 94 PRO A O 1
ATOM 758 N N . VAL A 1 95 ? 10.539 -12.398 -12.672 1 86.62 95 VAL A N 1
ATOM 759 C CA . VAL A 1 95 ? 11.188 -12.438 -11.367 1 86.62 95 VAL A CA 1
ATOM 760 C C . VAL A 1 95 ? 10.133 -12.367 -10.266 1 86.62 95 VAL A C 1
ATOM 762 O O . VAL A 1 95 ? 10.219 -13.094 -9.273 1 86.62 95 VAL A O 1
ATOM 765 N N . LEU A 1 96 ? 9.156 -11.516 -10.438 1 88.75 96 LEU A N 1
ATOM 766 C CA . LEU A 1 96 ? 8.055 -11.398 -9.484 1 88.75 96 LEU A CA 1
ATOM 767 C C . LEU A 1 96 ? 7.328 -12.727 -9.32 1 88.75 96 LEU A C 1
ATOM 769 O O . LEU A 1 96 ? 7.035 -13.148 -8.195 1 88.75 96 LEU A O 1
ATOM 773 N N . ARG A 1 97 ? 7.109 -13.375 -10.406 1 89.31 97 ARG A N 1
ATOM 774 C CA . ARG A 1 97 ? 6.418 -14.664 -10.383 1 89.31 97 ARG A CA 1
ATOM 775 C C . ARG A 1 97 ? 7.23 -15.711 -9.633 1 89.31 97 ARG A C 1
ATOM 777 O O . ARG A 1 97 ? 6.68 -16.484 -8.844 1 89.31 97 ARG A O 1
ATOM 784 N N . ARG A 1 98 ? 8.484 -15.766 -9.898 1 88 98 ARG A N 1
ATOM 785 C CA . ARG A 1 98 ? 9.367 -16.719 -9.234 1 88 98 ARG A CA 1
ATOM 786 C C . ARG A 1 98 ? 9.398 -16.484 -7.73 1 88 98 ARG A C 1
ATOM 788 O O . ARG A 1 98 ? 9.289 -17.422 -6.945 1 88 98 ARG A O 1
ATOM 795 N N . LEU A 1 99 ? 9.531 -15.227 -7.344 1 86.5 99 LEU A N 1
ATOM 796 C CA . LEU A 1 99 ? 9.609 -14.883 -5.93 1 86.5 99 LEU A CA 1
ATOM 797 C C . LEU A 1 99 ? 8.312 -15.25 -5.207 1 86.5 99 LEU A C 1
ATOM 799 O O . LEU A 1 99 ? 8.344 -15.766 -4.086 1 86.5 99 LEU A O 1
ATOM 803 N N . CYS A 1 100 ? 7.191 -15.039 -5.852 1 89.81 100 CYS A N 1
ATOM 804 C CA . CYS A 1 100 ? 5.91 -15.375 -5.25 1 89.81 100 CYS A CA 1
ATOM 805 C C . CYS A 1 100 ? 5.758 -16.891 -5.102 1 89.81 100 CYS A C 1
ATOM 807 O O . CYS A 1 100 ? 5.242 -17.359 -4.094 1 89.81 100 CYS A O 1
ATOM 809 N N . ARG A 1 101 ? 6.227 -17.562 -6.117 1 87.62 101 ARG A N 1
ATOM 810 C CA . ARG A 1 101 ? 6.191 -19.016 -6.055 1 87.62 101 ARG A CA 1
ATOM 811 C C . ARG A 1 101 ? 7.027 -19.531 -4.887 1 87.62 101 ARG A C 1
ATOM 813 O O . ARG A 1 101 ? 6.586 -20.406 -4.137 1 87.62 101 ARG A O 1
ATOM 820 N N . GLU A 1 102 ? 8.125 -18.938 -4.723 1 83.94 102 GLU A N 1
ATOM 821 C CA . GLU A 1 102 ? 9.023 -19.344 -3.645 1 83.94 102 GLU A CA 1
ATOM 822 C C . GLU A 1 102 ? 8.406 -19.047 -2.277 1 83.94 102 GLU A C 1
ATOM 824 O O . GLU A 1 102 ? 8.648 -19.781 -1.316 1 83.94 102 GLU A O 1
ATOM 829 N N . ALA A 1 103 ? 7.625 -18.094 -2.207 1 85.56 103 ALA A N 1
ATOM 830 C CA . ALA A 1 103 ? 7.004 -17.688 -0.95 1 85.56 103 ALA A CA 1
ATOM 831 C C . ALA A 1 103 ? 5.656 -18.375 -0.754 1 85.56 103 ALA A C 1
ATOM 833 O O . ALA A 1 103 ? 4.941 -18.078 0.209 1 85.56 103 ALA A O 1
ATOM 834 N N . ASN A 1 104 ? 5.27 -19.188 -1.718 1 89.25 104 ASN A N 1
ATOM 835 C CA . ASN A 1 104 ? 3.973 -19.859 -1.69 1 89.25 104 ASN A CA 1
ATOM 836 C C . ASN A 1 104 ? 2.822 -18.859 -1.668 1 89.25 104 ASN A C 1
ATOM 838 O O . ASN A 1 104 ? 1.866 -19.016 -0.908 1 89.25 104 ASN A O 1
ATOM 842 N N . LEU A 1 105 ? 3.021 -17.844 -2.365 1 92.94 105 LEU A N 1
ATOM 843 C CA . LEU A 1 105 ? 1.998 -16.812 -2.539 1 92.94 105 LEU A CA 1
ATOM 844 C C . LEU A 1 105 ? 1.378 -16.891 -3.93 1 92.94 105 LEU A C 1
ATOM 846 O O . LEU A 1 105 ? 2.033 -16.578 -4.926 1 92.94 105 LEU A O 1
ATOM 850 N N . PRO A 1 106 ? 0.089 -17.344 -3.941 1 94 106 PRO A N 1
ATOM 851 C CA . PRO A 1 106 ? -0.548 -17.406 -5.258 1 94 106 PRO A CA 1
ATOM 852 C C . PRO A 1 106 ? -0.556 -16.047 -5.969 1 94 106 PRO A C 1
ATOM 854 O O . PRO A 1 106 ? -0.761 -15.016 -5.332 1 94 106 PRO A O 1
ATOM 857 N N . LEU A 1 107 ? -0.209 -16.094 -7.219 1 93.56 107 LEU A N 1
ATOM 858 C CA . LEU A 1 107 ? -0.133 -14.875 -8.023 1 93.56 107 LEU A CA 1
ATOM 859 C C . LEU A 1 107 ? -1.06 -14.969 -9.234 1 93.56 107 LEU A C 1
ATOM 861 O O . LEU A 1 107 ? -1.036 -15.961 -9.961 1 93.56 107 LEU A O 1
ATOM 865 N N . VAL A 1 108 ? -1.916 -13.922 -9.375 1 93.25 108 VAL A N 1
ATOM 866 C CA . VAL A 1 108 ? -2.799 -13.82 -10.531 1 93.25 108 VAL A CA 1
ATOM 867 C C . VAL A 1 108 ? -2.385 -12.641 -11.398 1 93.25 108 VAL A C 1
ATOM 869 O O . VAL A 1 108 ? -2.059 -11.57 -10.891 1 93.25 108 VAL A O 1
ATOM 872 N N . CYS A 1 109 ? -2.301 -12.859 -12.688 1 91 109 CYS A N 1
ATOM 873 C CA . CYS A 1 109 ? -2.037 -11.773 -13.633 1 91 109 CYS A CA 1
ATOM 874 C C . CYS A 1 109 ? -3.338 -11.148 -14.117 1 91 109 CYS A C 1
ATOM 876 O O . CYS A 1 109 ? -4.191 -11.828 -14.688 1 91 109 CYS A O 1
ATOM 878 N N . GLY A 1 110 ? -3.484 -9.898 -13.805 1 88.06 110 GLY A N 1
ATOM 879 C CA . GLY A 1 110 ? -4.68 -9.172 -14.203 1 88.06 110 GLY A CA 1
ATOM 880 C C . GLY A 1 110 ? -4.508 -8.398 -15.492 1 88.06 110 GLY A C 1
ATOM 881 O O . GLY A 1 110 ? -5.254 -7.449 -15.758 1 88.06 110 GLY A O 1
ATOM 882 N N . CYS A 1 111 ? -3.479 -8.727 -16.281 1 81.12 111 CYS A N 1
ATOM 883 C CA . CYS A 1 111 ? -3.174 -8.008 -17.516 1 81.12 111 CYS A CA 1
ATOM 884 C C . CYS A 1 111 ? -4.328 -8.117 -18.516 1 81.12 111 CYS A C 1
ATOM 886 O O . CYS A 1 111 ? -4.566 -7.191 -19.297 1 81.12 111 CYS A O 1
ATOM 888 N N . ASN A 1 112 ? -5.055 -9.164 -18.469 1 82.25 112 ASN A N 1
ATOM 889 C CA . ASN A 1 112 ? -6.191 -9.336 -19.359 1 82.25 112 ASN A CA 1
ATOM 890 C C . ASN A 1 112 ? -7.52 -9.289 -18.609 1 82.25 112 ASN A C 1
ATOM 892 O O . ASN A 1 112 ? -8.523 -9.836 -19.062 1 82.25 112 ASN A O 1
ATOM 896 N N . GLY A 1 113 ? -7.496 -8.672 -17.469 1 85.81 113 GLY A N 1
ATOM 897 C CA . GLY A 1 113 ? -8.695 -8.625 -16.641 1 85.81 113 GLY A CA 1
ATOM 898 C C . GLY A 1 113 ? -8.711 -9.688 -15.562 1 85.81 113 GLY A C 1
ATOM 899 O O . GLY A 1 113 ? -8.016 -10.695 -15.664 1 85.81 113 GLY A O 1
ATOM 900 N N . ILE A 1 114 ? -9.391 -9.406 -14.578 1 87.75 114 ILE A N 1
ATOM 901 C CA . ILE A 1 114 ? -9.508 -10.328 -13.453 1 87.75 114 ILE A CA 1
ATOM 902 C C . ILE A 1 114 ? -10.656 -11.305 -13.703 1 87.75 114 ILE A C 1
ATOM 904 O O . ILE A 1 114 ? -11.789 -10.883 -13.938 1 87.75 114 ILE A O 1
ATOM 908 N N . ASP A 1 115 ? -10.375 -12.555 -13.719 1 87.69 115 ASP A N 1
ATOM 909 C CA . ASP A 1 115 ? -11.391 -13.609 -13.805 1 87.69 115 ASP A CA 1
ATOM 910 C C . ASP A 1 115 ? -12 -13.891 -12.43 1 87.69 115 ASP A C 1
ATOM 912 O O . ASP A 1 115 ? -11.344 -14.492 -11.57 1 87.69 115 ASP A O 1
ATOM 916 N N . PRO A 1 116 ? -13.32 -13.523 -12.289 1 89.88 116 PRO A N 1
ATOM 917 C CA . PRO A 1 116 ? -13.945 -13.695 -10.977 1 89.88 116 PRO A CA 1
ATOM 918 C C . PRO A 1 116 ? -13.93 -15.141 -10.5 1 89.88 116 PRO A C 1
ATOM 920 O O . PRO A 1 116 ? -13.789 -15.406 -9.305 1 89.88 116 PRO A O 1
ATOM 923 N N . ALA A 1 117 ? -14.117 -16 -11.414 1 88.56 117 ALA A N 1
ATOM 924 C CA . ALA A 1 117 ? -14.125 -17.422 -11.039 1 88.56 117 ALA A CA 1
ATOM 925 C C . ALA A 1 117 ? -12.766 -17.859 -10.508 1 88.56 117 ALA A C 1
ATOM 927 O O . ALA A 1 117 ? -12.688 -18.609 -9.531 1 88.56 117 ALA A O 1
ATOM 928 N N . ARG A 1 118 ? -11.766 -17.422 -11.172 1 87.5 118 ARG A N 1
ATOM 929 C CA . ARG A 1 118 ? -10.414 -17.766 -10.742 1 87.5 118 ARG A CA 1
ATOM 930 C C . ARG A 1 118 ? -10.094 -17.156 -9.383 1 87.5 118 ARG A C 1
ATOM 932 O O . ARG A 1 118 ? -9.492 -17.797 -8.531 1 87.5 118 ARG A O 1
ATOM 939 N N . LEU A 1 119 ? -10.438 -15.883 -9.18 1 90.44 119 LEU A N 1
ATOM 940 C CA . LEU A 1 119 ? -10.242 -15.203 -7.902 1 90.44 119 LEU A CA 1
ATOM 941 C C . LEU A 1 119 ? -10.969 -15.93 -6.777 1 90.44 119 LEU A C 1
ATOM 943 O O . LEU A 1 119 ? -10.406 -16.141 -5.703 1 90.44 119 LEU A O 1
ATOM 947 N N . GLY A 1 120 ? -12.188 -16.312 -7.055 1 87.5 120 GLY A N 1
ATOM 948 C CA . GLY A 1 120 ? -13 -17.031 -6.074 1 87.5 120 GLY A CA 1
ATOM 949 C C . GLY A 1 120 ? -12.414 -18.375 -5.68 1 87.5 120 GLY A C 1
ATOM 950 O O . GLY A 1 120 ? -12.523 -18.781 -4.527 1 87.5 120 GLY A O 1
ATOM 951 N N . ALA A 1 121 ? -11.812 -19.031 -6.66 1 89.56 121 ALA A N 1
ATOM 952 C CA . ALA A 1 121 ? -11.234 -20.359 -6.418 1 89.56 121 ALA A CA 1
ATOM 953 C C . ALA A 1 121 ? -9.992 -20.25 -5.531 1 89.56 121 ALA A C 1
ATOM 955 O O . ALA A 1 121 ? -9.68 -21.172 -4.777 1 89.56 121 ALA A O 1
ATOM 956 N N . LEU A 1 122 ? -9.352 -19.094 -5.562 1 90.12 122 LEU A N 1
ATOM 957 C CA . LEU A 1 122 ? -8.086 -18.922 -4.855 1 90.12 122 LEU A CA 1
ATOM 958 C C . LEU A 1 122 ? -8.305 -18.328 -3.473 1 90.12 122 LEU A C 1
ATOM 960 O O . LEU A 1 122 ? -7.445 -18.453 -2.594 1 90.12 122 LEU A O 1
ATOM 964 N N . LEU A 1 123 ? -9.414 -17.688 -3.248 1 90.69 123 LEU A N 1
ATOM 965 C CA . LEU A 1 123 ? -9.703 -17.031 -1.97 1 90.69 123 LEU A CA 1
ATOM 966 C C . LEU A 1 123 ? -10.57 -17.938 -1.091 1 90.69 123 LEU A C 1
ATOM 968 O O . LEU A 1 123 ? -11.344 -18.75 -1.599 1 90.69 123 LEU A O 1
ATOM 972 N N . PRO A 1 124 ? -10.398 -17.828 0.147 1 83.62 124 PRO A N 1
ATOM 973 C CA . PRO A 1 124 ? -11.266 -18.609 1.021 1 83.62 124 PRO A CA 1
ATOM 974 C C . PRO A 1 124 ? -12.75 -18.266 0.851 1 83.62 124 PRO A C 1
ATOM 976 O O . PRO A 1 124 ? -13.078 -17.188 0.362 1 83.62 124 PRO A O 1
ATOM 979 N N . ASP A 1 125 ? -13.656 -19.141 1.044 1 73.69 125 ASP A N 1
ATOM 980 C CA . ASP A 1 125 ? -15.102 -19.062 0.814 1 73.69 125 ASP A CA 1
ATOM 981 C C . ASP A 1 125 ? -15.688 -17.797 1.405 1 73.69 125 ASP A C 1
ATOM 983 O O . ASP A 1 125 ? -16.609 -17.203 0.831 1 73.69 125 ASP A O 1
ATOM 987 N N . ASN A 1 126 ? -15.32 -17.281 2.467 1 68.94 126 ASN A N 1
ATOM 988 C CA . ASN A 1 126 ? -15.914 -16.109 3.105 1 68.94 126 ASN A CA 1
ATOM 989 C C . ASN A 1 126 ? -15.445 -14.82 2.445 1 68.94 126 ASN A C 1
ATOM 991 O O . ASN A 1 126 ? -15.852 -13.727 2.859 1 68.94 126 ASN A O 1
ATOM 995 N N . ALA A 1 127 ? -14.617 -14.828 1.449 1 69.38 127 ALA A N 1
ATOM 996 C CA . ALA A 1 127 ? -13.992 -13.656 0.831 1 69.38 127 ALA A CA 1
ATOM 997 C C . ALA A 1 127 ? -14.898 -13.062 -0.247 1 69.38 127 ALA A C 1
ATOM 999 O O . ALA A 1 127 ? -14.695 -11.93 -0.679 1 69.38 127 ALA A O 1
ATOM 1000 N N . GLY A 1 128 ? -15.898 -13.75 -0.675 1 56.84 128 GLY A N 1
ATOM 1001 C CA . GLY A 1 128 ? -16.781 -13.273 -1.725 1 56.84 128 GLY A CA 1
ATOM 1002 C C . GLY A 1 128 ? -17.688 -12.141 -1.273 1 56.84 128 GLY A C 1
ATOM 1003 O O . GLY A 1 128 ? -17.766 -11.844 -0.081 1 56.84 128 GLY A O 1
ATOM 1004 N N . PRO A 1 129 ? -18.094 -11.258 -2.258 1 50.34 129 PRO A N 1
ATOM 1005 C CA . PRO A 1 129 ? -19.047 -10.211 -1.86 1 50.34 129 PRO A CA 1
ATOM 1006 C C . PRO A 1 129 ? -20.203 -10.75 -1.031 1 50.34 129 PRO A C 1
ATOM 1008 O O . PRO A 1 129 ? -20.594 -11.906 -1.188 1 50.34 129 PRO A O 1
ATOM 1011 N N . ALA A 1 130 ? -20.422 -10.125 0.224 1 43.28 130 ALA A N 1
ATOM 1012 C CA . ALA A 1 130 ? -21.672 -10.484 0.885 1 43.28 130 ALA A CA 1
ATOM 1013 C C . ALA A 1 130 ? -22.828 -10.5 -0.107 1 43.28 130 ALA A C 1
ATOM 1015 O O . ALA A 1 130 ? -23.609 -9.539 -0.187 1 43.28 130 ALA A O 1
ATOM 1016 N N . VAL A 1 131 ? -22.734 -10.57 -1.177 1 39.53 131 VAL A N 1
ATOM 1017 C CA . VAL A 1 131 ? -23.953 -10.688 -1.981 1 39.53 131 VAL A CA 1
ATOM 1018 C C . VAL A 1 131 ? -24.875 -11.727 -1.367 1 39.53 131 VAL A C 1
ATOM 1020 O O . VAL A 1 131 ? -24.438 -12.812 -0.987 1 39.53 131 VAL A O 1
ATOM 1023 N N . THR A 1 132 ? -25.922 -11.203 -0.622 1 34.34 132 THR A N 1
ATOM 1024 C CA . THR A 1 132 ? -27.031 -12.102 -0.304 1 34.34 132 THR A CA 1
ATOM 1025 C C . THR A 1 132 ? -27.266 -13.086 -1.446 1 34.34 132 THR A C 1
ATOM 1027 O O . THR A 1 132 ? -27.344 -12.688 -2.611 1 34.34 132 THR A O 1
ATOM 1030 N N . PRO A 1 133 ? -26.766 -14.195 -1.334 1 34.53 133 PRO A N 1
ATOM 1031 C CA . PRO A 1 133 ? -27.25 -15.141 -2.346 1 34.53 133 PRO A CA 1
ATOM 1032 C C . PRO A 1 133 ? -28.719 -14.93 -2.701 1 34.53 133 PRO A C 1
ATOM 1034 O O . PRO A 1 133 ? -29.594 -15.086 -1.845 1 34.53 133 PRO A O 1
ATOM 1037 N N . HIS A 1 134 ? -29.047 -13.75 -3.201 1 35.41 134 HIS A N 1
ATOM 1038 C CA . HIS A 1 134 ? -30.469 -13.727 -3.52 1 35.41 134 HIS A CA 1
ATOM 1039 C C . HIS A 1 134 ? -30.938 -15.07 -4.07 1 35.41 134 HIS A C 1
ATOM 1041 O O . HIS A 1 134 ? -32.125 -15.391 -4.004 1 35.41 134 HIS A O 1
ATOM 1047 N N . GLY A 1 135 ? -30.141 -15.523 -5.043 1 33.75 135 GLY A N 1
ATOM 1048 C CA . GLY A 1 135 ? -30.812 -16.594 -5.762 1 33.75 135 GLY A CA 1
ATOM 1049 C C . GLY A 1 135 ? -30.938 -17.875 -4.945 1 33.75 135 GLY A C 1
ATOM 1050 O O . GLY A 1 135 ? -30.969 -18.969 -5.5 1 33.75 135 GLY A O 1
ATOM 1051 N N . HIS A 1 136 ? -30.562 -17.797 -3.686 1 35.12 136 HIS A N 1
ATOM 1052 C CA . HIS A 1 136 ? -30.922 -19.062 -3.066 1 35.12 136 HIS A CA 1
ATOM 1053 C C . HIS A 1 136 ? -32.438 -19.297 -3.131 1 35.12 136 HIS A C 1
ATOM 1055 O O . HIS A 1 136 ? -33.219 -18.453 -2.684 1 35.12 136 HIS A O 1
ATOM 1061 N N . LEU A 1 137 ? -32.844 -20.016 -4.098 1 39.03 137 LEU A N 1
ATOM 1062 C CA . LEU A 1 137 ? -34.188 -20.578 -4.062 1 39.03 137 LEU A CA 1
ATOM 1063 C C . LEU A 1 137 ? -34.594 -20.922 -2.631 1 39.03 137 LEU A C 1
ATOM 1065 O O . LEU A 1 137 ? -33.75 -21.375 -1.84 1 39.03 137 LEU A O 1
ATOM 1069 N N . SER A 1 138 ? -35.344 -20.188 -1.998 1 40.03 138 SER A N 1
ATOM 1070 C CA . SER A 1 138 ? -35.844 -20.484 -0.665 1 40.03 138 SER A CA 1
ATOM 1071 C C . SER A 1 138 ? -36 -22 -0.461 1 40.03 138 SER A C 1
ATOM 1073 O O . SER A 1 138 ? -36.156 -22.75 -1.428 1 40.03 138 SER A O 1
ATOM 1075 N N . ASP A 1 139 ? -35.5 -22.531 0.604 1 38.69 139 ASP A N 1
ATOM 1076 C CA . ASP A 1 139 ? -35.781 -23.953 0.842 1 38.69 139 ASP A CA 1
ATOM 1077 C C . ASP A 1 139 ? -37.156 -24.344 0.313 1 38.69 139 ASP A C 1
ATOM 1079 O O . ASP A 1 139 ? -37.312 -25.406 -0.291 1 38.69 139 ASP A O 1
ATOM 1083 N N . ASP A 1 140 ? -38.031 -23.438 0.549 1 42.66 140 ASP A N 1
ATOM 1084 C CA . ASP A 1 140 ? -39.438 -23.594 0.138 1 42.66 140 ASP A CA 1
ATOM 1085 C C . ASP A 1 140 ? -39.562 -23.531 -1.382 1 42.66 140 ASP A C 1
ATOM 1087 O O . ASP A 1 140 ? -40.312 -24.297 -1.975 1 42.66 140 ASP A O 1
ATOM 1091 N N . GLU A 1 141 ? -38.781 -22.578 -1.955 1 45.5 141 GLU A N 1
ATOM 1092 C CA . GLU A 1 141 ? -38.875 -22.453 -3.406 1 45.5 141 GLU A CA 1
ATOM 1093 C C . GLU A 1 141 ? -38.062 -23.531 -4.109 1 45.5 141 GLU A C 1
ATOM 1095 O O . GLU A 1 141 ? -38.438 -24.016 -5.184 1 45.5 141 GLU A O 1
ATOM 1100 N N . ARG A 1 142 ? -37 -23.953 -3.508 1 43.53 142 ARG A N 1
ATOM 1101 C CA . ARG A 1 142 ? -36.281 -25.125 -3.984 1 43.53 142 ARG A CA 1
ATOM 1102 C C . ARG A 1 142 ? -37.156 -26.375 -3.867 1 43.53 142 ARG A C 1
ATOM 1104 O O . ARG A 1 142 ? -37.219 -27.188 -4.797 1 43.53 142 ARG A O 1
ATOM 1111 N N . ASP A 1 143 ? -37.625 -26.406 -2.705 1 45.53 143 ASP A N 1
ATOM 1112 C CA . ASP A 1 143 ? -38.562 -27.484 -2.451 1 45.53 143 ASP A CA 1
ATOM 1113 C C . ASP A 1 143 ? -39.75 -27.391 -3.385 1 45.53 143 ASP A C 1
ATOM 1115 O O . ASP A 1 143 ? -40.219 -28.406 -3.914 1 45.53 143 ASP A O 1
ATOM 1119 N N . SER A 1 144 ? -40.094 -26.141 -3.617 1 48.81 144 SER A N 1
ATOM 1120 C CA . SER A 1 144 ? -41.219 -25.875 -4.535 1 48.81 144 SER A CA 1
ATOM 1121 C C . SER A 1 144 ? -40.812 -26.156 -5.98 1 48.81 144 SER A C 1
ATOM 1123 O O . SER A 1 144 ? -41.562 -26.766 -6.734 1 48.81 144 SER A O 1
ATOM 1125 N N . LEU A 1 145 ? -39.594 -25.812 -6.34 1 48.53 145 LEU A N 1
ATOM 1126 C CA . LEU A 1 145 ? -39.062 -26.094 -7.676 1 48.53 145 LEU A CA 1
ATOM 1127 C C . LEU A 1 145 ? -38.75 -27.562 -7.852 1 48.53 145 LEU A C 1
ATOM 1129 O O . LEU A 1 145 ? -39.062 -28.156 -8.898 1 48.53 145 LEU A O 1
ATOM 1133 N N . PHE A 1 146 ? -38.062 -28.094 -6.879 1 48.84 146 PHE A N 1
ATOM 1134 C CA . PHE A 1 146 ? -37.906 -29.547 -6.852 1 48.84 146 PHE A CA 1
ATOM 1135 C C . PHE A 1 146 ? -39.25 -30.234 -6.953 1 48.84 146 PHE A C 1
ATOM 1137 O O . PHE A 1 146 ? -39.438 -31.188 -7.715 1 48.84 146 PHE A O 1
ATOM 1144 N N . ASP A 1 147 ? -40.188 -29.656 -6.176 1 49.97 147 ASP A N 1
ATOM 1145 C CA . ASP A 1 147 ? -41.562 -30.141 -6.207 1 49.97 147 ASP A CA 1
ATOM 1146 C C . ASP A 1 147 ? -42.188 -29.922 -7.586 1 49.97 147 ASP A C 1
ATOM 1148 O O . ASP A 1 147 ? -42.875 -30.812 -8.109 1 49.97 147 ASP A O 1
ATOM 1152 N N . MET A 1 148 ? -41.781 -28.766 -8.125 1 54.75 148 MET A N 1
ATOM 1153 C CA . MET A 1 148 ? -42.281 -28.422 -9.453 1 54.75 148 MET A CA 1
ATOM 1154 C C . MET A 1 148 ? -41.625 -29.281 -10.516 1 54.75 148 MET A C 1
ATOM 1156 O O . MET A 1 148 ? -42.281 -29.781 -11.43 1 54.75 148 MET A O 1
ATOM 1160 N N . ILE A 1 149 ? -40.344 -29.375 -10.43 1 48.53 149 ILE A N 1
ATOM 1161 C CA . ILE A 1 149 ? -39.594 -30.219 -11.352 1 48.53 149 ILE A CA 1
ATOM 1162 C C . ILE A 1 149 ? -40.031 -31.672 -11.203 1 48.53 149 ILE A C 1
ATOM 1164 O O . ILE A 1 149 ? -40.219 -32.375 -12.203 1 48.53 149 ILE A O 1
ATOM 1168 N N . GLN A 1 150 ? -40.094 -32.031 -9.945 1 44.91 150 GLN A N 1
ATOM 1169 C CA . GLN A 1 150 ? -40.625 -33.375 -9.68 1 44.91 150 GLN A CA 1
ATOM 1170 C C . GLN A 1 150 ? -42 -33.562 -10.281 1 44.91 150 GLN A C 1
ATOM 1172 O O . GLN A 1 150 ? -42.344 -34.625 -10.812 1 44.91 150 GLN A O 1
ATOM 1177 N N . SER A 1 151 ? -42.719 -32.469 -10.133 1 50.28 151 SER A N 1
ATOM 1178 C CA . SER A 1 151 ? -44.062 -32.469 -10.703 1 50.28 151 SER A CA 1
ATOM 1179 C C . SER A 1 151 ? -44.031 -32.469 -12.227 1 50.28 151 SER A C 1
ATOM 1181 O O . SER A 1 151 ? -44.844 -33.125 -12.867 1 50.28 151 SER A O 1
ATOM 1183 N N . LEU A 1 152 ? -43.094 -31.625 -12.68 1 48.75 152 LEU A N 1
ATOM 1184 C CA . LEU A 1 152 ? -42.938 -31.578 -14.133 1 48.75 152 LEU A CA 1
ATOM 1185 C C . LEU A 1 152 ? -42.406 -32.906 -14.672 1 48.75 152 LEU A C 1
ATOM 1187 O O . LEU A 1 152 ? -42.812 -33.344 -15.758 1 48.75 152 LEU A O 1
ATOM 1191 N N . HIS A 1 153 ? -41.375 -33.281 -14 1 45.78 153 HIS A N 1
ATOM 1192 C CA . HIS A 1 153 ? -40.781 -34.531 -14.43 1 45.78 153 HIS A CA 1
ATOM 1193 C C . HIS A 1 153 ? -41.719 -35.719 -14.172 1 45.78 153 HIS A C 1
ATOM 1195 O O . HIS A 1 153 ? -41.594 -36.75 -14.805 1 45.78 153 HIS A O 1
ATOM 1201 N N . GLY A 1 154 ? -42.5 -35.469 -13.094 1 42.72 154 GLY A N 1
ATOM 1202 C CA . GLY A 1 154 ? -43.438 -36.531 -12.828 1 42.72 154 GLY A CA 1
ATOM 1203 C C . GLY A 1 154 ? -44.375 -36.812 -13.977 1 42.72 154 GLY A C 1
ATOM 1204 O O . GLY A 1 154 ? -45.156 -37.781 -13.953 1 42.72 154 GLY A O 1
ATOM 1205 N N . ASP A 1 155 ? -44.625 -35.625 -14.641 1 40.97 155 ASP A N 1
ATOM 1206 C CA . ASP A 1 155 ? -45.594 -35.938 -15.68 1 40.97 155 ASP A CA 1
ATOM 1207 C C . ASP A 1 155 ? -44.969 -36.781 -16.781 1 40.97 155 ASP A C 1
ATOM 1209 O O . ASP A 1 155 ? -44.406 -36.25 -17.75 1 40.97 155 ASP A O 1
ATOM 1213 N N . GLY A 1 156 ? -43.875 -37.5 -16.297 1 38.28 156 GLY A N 1
ATOM 1214 C CA . GLY A 1 156 ? -43.406 -38.5 -17.25 1 38.28 156 GLY A CA 1
ATOM 1215 C C . GLY A 1 156 ? -44.5 -39.125 -18.047 1 38.28 156 GLY A C 1
ATOM 1216 O O . GLY A 1 156 ? -45.438 -39.719 -17.484 1 38.28 156 GLY A O 1
ATOM 1217 N N . ALA A 1 157 ? -44.75 -38.438 -19.172 1 39.75 157 ALA A N 1
ATOM 1218 C CA . ALA A 1 157 ? -45.688 -38.875 -20.203 1 39.75 157 ALA A CA 1
ATOM 1219 C C . ALA A 1 157 ? -45.625 -40.375 -20.406 1 39.75 157 ALA A C 1
ATOM 1221 O O . ALA A 1 157 ? -44.562 -40.938 -20.578 1 39.75 157 ALA A O 1
ATOM 1222 N N . LYS A 1 158 ? -46.469 -41.031 -19.719 1 42.22 158 LYS A N 1
ATOM 1223 C CA . LYS A 1 158 ? -46.75 -42.469 -19.953 1 42.22 158 LYS A CA 1
ATOM 1224 C C . LYS A 1 158 ? -46.75 -42.781 -21.438 1 42.22 158 LYS A C 1
ATOM 1226 O O . LYS A 1 158 ? -47.375 -42.094 -22.234 1 42.22 158 LYS A O 1
ATOM 1231 N N . PRO A 1 159 ? -45.594 -43.312 -21.891 1 38.34 159 PRO A N 1
ATOM 1232 C CA . PRO A 1 159 ? -45.531 -43.75 -23.281 1 38.34 159 PRO A CA 1
ATOM 1233 C C . PRO A 1 159 ? -46.812 -44.406 -23.766 1 38.34 159 PRO A C 1
ATOM 1235 O O . PRO A 1 159 ? -47.406 -45.219 -23.047 1 38.34 159 PRO A O 1
ATOM 1238 N N . SER A 1 160 ? -47.719 -43.562 -24.297 1 35.62 160 SER A N 1
ATOM 1239 C CA . SER A 1 160 ? -48.938 -44.094 -24.844 1 35.62 160 SER A CA 1
ATOM 1240 C C . SER A 1 160 ? -48.656 -45.312 -25.703 1 35.62 160 SER A C 1
ATOM 1242 O O . SER A 1 160 ? -47.75 -45.312 -26.531 1 35.62 160 SER A O 1
ATOM 1244 N N . SER A 1 161 ? -48.812 -46.5 -25.094 1 35.81 161 SER A N 1
ATOM 1245 C CA . SER A 1 161 ? -48.844 -47.812 -25.703 1 35.81 161 SER A CA 1
ATOM 1246 C C . SER A 1 161 ? -49.562 -47.781 -27.031 1 35.81 161 SER A C 1
ATOM 1248 O O . SER A 1 161 ? -50.75 -47.469 -27.094 1 35.81 161 SER A O 1
ATOM 1250 N N . GLY A 1 162 ? -49 -47 -27.984 1 29.7 162 GLY A N 1
ATOM 1251 C CA . GLY A 1 162 ? -49.594 -47.125 -29.312 1 29.7 162 GLY A CA 1
ATOM 1252 C C . GLY A 1 162 ? -49.969 -48.562 -29.656 1 29.7 162 GLY A C 1
ATOM 1253 O O . GLY A 1 162 ? -49.188 -49.5 -29.469 1 29.7 162 GLY A O 1
ATOM 1254 N N . ALA A 1 163 ? -51.344 -48.875 -29.734 1 29.66 163 ALA A N 1
ATOM 1255 C CA . ALA A 1 163 ? -51.938 -50 -30.438 1 29.66 163 ALA A CA 1
ATOM 1256 C C . ALA A 1 163 ? -51.469 -50.062 -31.891 1 29.66 163 ALA A C 1
ATOM 1258 O O . ALA A 1 163 ? -51.281 -49.031 -32.531 1 29.66 163 ALA A O 1
ATOM 1259 N N . MET B 1 1 ? 48.375 -20.797 -5.941 1 68.56 1 MET B N 1
ATOM 1260 C CA . MET B 1 1 ? 47.25 -21.203 -6.781 1 68.56 1 MET B CA 1
ATOM 1261 C C . MET B 1 1 ? 46.156 -21.828 -5.945 1 68.56 1 MET B C 1
ATOM 1263 O O . MET B 1 1 ? 44.969 -21.594 -6.191 1 68.56 1 MET B O 1
ATOM 1267 N N . GLU B 1 2 ? 46.469 -22.438 -4.785 1 84.44 2 GLU B N 1
ATOM 1268 C CA . GLU B 1 2 ? 45.5 -23.156 -3.951 1 84.44 2 GLU B CA 1
ATOM 1269 C C . GLU B 1 2 ? 44.625 -22.172 -3.195 1 84.44 2 GLU B C 1
ATOM 1271 O O . GLU B 1 2 ? 43.438 -22.422 -3.021 1 84.44 2 GLU B O 1
ATOM 1276 N N . TRP B 1 3 ? 45.219 -21.016 -2.945 1 87.62 3 TRP B N 1
ATOM 1277 C CA . TRP B 1 3 ? 44.5 -20.016 -2.172 1 87.62 3 TRP B CA 1
ATOM 1278 C C . TRP B 1 3 ? 43.406 -19.375 -3.012 1 87.62 3 TRP B C 1
ATOM 1280 O O . TRP B 1 3 ? 42.312 -19.062 -2.506 1 87.62 3 TRP B O 1
ATOM 1290 N N . LEU B 1 4 ? 43.594 -19.281 -4.344 1 84.94 4 LEU B N 1
ATOM 1291 C CA . LEU B 1 4 ? 42.625 -18.703 -5.27 1 84.94 4 LEU B CA 1
ATOM 1292 C C . LEU B 1 4 ? 41.438 -19.625 -5.449 1 84.94 4 LEU B C 1
ATOM 1294 O O . LEU B 1 4 ? 40.281 -19.172 -5.543 1 84.94 4 LEU B O 1
ATOM 1298 N N . ILE B 1 5 ? 41.812 -20.938 -5.418 1 82.81 5 ILE B N 1
ATOM 1299 C CA . ILE B 1 5 ? 40.75 -21.938 -5.582 1 82.81 5 ILE B CA 1
ATOM 1300 C C . ILE B 1 5 ? 39.875 -21.969 -4.34 1 82.81 5 ILE B C 1
ATOM 1302 O O . ILE B 1 5 ? 38.656 -22.016 -4.445 1 82.81 5 ILE B O 1
ATOM 1306 N N . LEU B 1 6 ? 40.438 -21.844 -3.152 1 85.19 6 LEU B N 1
ATOM 1307 C CA . LEU B 1 6 ? 39.719 -21.859 -1.896 1 85.19 6 LEU B CA 1
ATOM 1308 C C . LEU B 1 6 ? 38.844 -20.609 -1.779 1 85.19 6 LEU B C 1
ATOM 1310 O O . LEU B 1 6 ? 37.688 -20.703 -1.345 1 85.19 6 LEU B O 1
ATOM 1314 N N . ALA B 1 7 ? 39.375 -19.5 -2.266 1 87.56 7 ALA B N 1
ATOM 1315 C CA . ALA B 1 7 ? 38.625 -18.25 -2.246 1 87.56 7 ALA B CA 1
ATOM 1316 C C . ALA B 1 7 ? 37.438 -18.312 -3.197 1 87.56 7 ALA B C 1
ATOM 1318 O O . ALA B 1 7 ? 36.344 -17.844 -2.865 1 87.56 7 ALA B O 1
ATOM 1319 N N . SER B 1 8 ? 37.75 -19 -4.312 1 86.81 8 SER B N 1
ATOM 1320 C CA . SER B 1 8 ? 36.688 -19.141 -5.305 1 86.81 8 SER B CA 1
ATOM 1321 C C . SER B 1 8 ? 35.562 -20.047 -4.797 1 86.81 8 SER B C 1
ATOM 1323 O O . SER B 1 8 ? 34.375 -19.75 -5.016 1 86.81 8 SER B O 1
ATOM 1325 N N . ILE B 1 9 ? 35.906 -21.125 -4.047 1 84.19 9 ILE B N 1
ATOM 1326 C CA . ILE B 1 9 ? 34.938 -22.062 -3.486 1 84.19 9 ILE B CA 1
ATOM 1327 C C . ILE B 1 9 ? 34.125 -21.391 -2.385 1 84.19 9 ILE B C 1
ATOM 1329 O O . ILE B 1 9 ? 32.906 -21.578 -2.301 1 84.19 9 ILE B O 1
ATOM 1333 N N . LEU B 1 10 ? 34.812 -20.516 -1.66 1 83.19 10 LEU B N 1
ATOM 1334 C CA . LEU B 1 10 ? 34.156 -19.797 -0.571 1 83.19 10 LEU B CA 1
ATOM 1335 C C . LEU B 1 10 ? 33.125 -18.812 -1.111 1 83.19 10 LEU B C 1
ATOM 1337 O O . LEU B 1 10 ? 32 -18.703 -0.587 1 83.19 10 LEU B O 1
ATOM 1341 N N . VAL B 1 11 ? 33.531 -18.156 -2.182 1 79.88 11 VAL B N 1
ATOM 1342 C CA . VAL B 1 11 ? 32.625 -17.203 -2.816 1 79.88 11 VAL B CA 1
ATOM 1343 C C . VAL B 1 11 ? 31.422 -17.922 -3.404 1 79.88 11 VAL B C 1
ATOM 1345 O O . VAL B 1 11 ? 30.281 -17.453 -3.285 1 79.88 11 VAL B O 1
ATOM 1348 N N . ALA B 1 12 ? 31.672 -19.078 -4.004 1 80.75 12 ALA B N 1
ATOM 1349 C CA . ALA B 1 12 ? 30.594 -19.875 -4.582 1 80.75 12 ALA B CA 1
ATOM 1350 C C . ALA B 1 12 ? 29.656 -20.406 -3.502 1 80.75 12 ALA B C 1
ATOM 1352 O O . ALA B 1 12 ? 28.438 -20.406 -3.676 1 80.75 12 ALA B O 1
ATOM 1353 N N . ALA B 1 13 ? 30.219 -20.906 -2.451 1 77.75 13 ALA B N 1
ATOM 1354 C CA . ALA B 1 13 ? 29.438 -21.422 -1.332 1 77.75 13 ALA B CA 1
ATOM 1355 C C . ALA B 1 13 ? 28.594 -20.312 -0.704 1 77.75 13 ALA B C 1
ATOM 1357 O O . ALA B 1 13 ? 27.406 -20.531 -0.392 1 77.75 13 ALA B O 1
ATOM 1358 N N . LEU B 1 14 ? 29.141 -19.172 -0.498 1 71.06 14 LEU B N 1
ATOM 1359 C CA . LEU B 1 14 ? 28.438 -18.031 0.063 1 71.06 14 LEU B CA 1
ATOM 1360 C C . LEU B 1 14 ? 27.297 -17.578 -0.86 1 71.06 14 LEU B C 1
ATOM 1362 O O . LEU B 1 14 ? 26.219 -17.234 -0.394 1 71.06 14 LEU B O 1
ATOM 1366 N N . TRP B 1 15 ? 27.641 -17.656 -2.148 1 61.25 15 TRP B N 1
ATOM 1367 C CA . TRP B 1 15 ? 26.625 -17.312 -3.15 1 61.25 15 TRP B CA 1
ATOM 1368 C C . TRP B 1 15 ? 25.484 -18.328 -3.127 1 61.25 15 TRP B C 1
ATOM 1370 O O . TRP B 1 15 ? 24.312 -17.938 -3.195 1 61.25 15 TRP B O 1
ATOM 1380 N N . TRP B 1 16 ? 25.859 -19.594 -2.953 1 60.75 16 TRP B N 1
ATOM 1381 C CA . TRP B 1 16 ? 24.859 -20.656 -2.895 1 60.75 16 TRP B CA 1
ATOM 1382 C C . TRP B 1 16 ? 24.047 -20.578 -1.605 1 60.75 16 TRP B C 1
ATOM 1384 O O . TRP B 1 16 ? 22.828 -20.781 -1.618 1 60.75 16 TRP B O 1
ATOM 1394 N N . TRP B 1 17 ? 24.703 -20.281 -0.62 1 57.59 17 TRP B N 1
ATOM 1395 C CA . TRP B 1 17 ? 24.016 -20.125 0.659 1 57.59 17 TRP B CA 1
ATOM 1396 C C . TRP B 1 17 ? 23.047 -18.953 0.62 1 57.59 17 TRP B C 1
ATOM 1398 O O . TRP B 1 17 ? 21.938 -19.031 1.156 1 57.59 17 TRP B O 1
ATOM 1408 N N . GLN B 1 18 ? 23.375 -17.953 0.008 1 56.28 18 GLN B N 1
ATOM 1409 C CA . GLN B 1 18 ? 22.5 -16.781 -0.113 1 56.28 18 GLN B CA 1
ATOM 1410 C C . GLN B 1 18 ? 21.297 -17.078 -0.99 1 56.28 18 GLN B C 1
ATOM 1412 O O . GLN B 1 18 ? 20.219 -16.531 -0.772 1 56.28 18 GLN B O 1
ATOM 1417 N N . ARG B 1 19 ? 21.562 -17.859 -1.893 1 56.09 19 ARG B N 1
ATOM 1418 C CA . ARG B 1 19 ? 20.5 -18.172 -2.838 1 56.09 19 ARG B CA 1
ATOM 1419 C C . ARG B 1 19 ? 19.547 -19.219 -2.262 1 56.09 19 ARG B C 1
ATOM 1421 O O . ARG B 1 19 ? 18.391 -19.312 -2.674 1 56.09 19 ARG B O 1
ATOM 1428 N N . ALA B 1 20 ? 20.094 -20.125 -1.487 1 54.81 20 ALA B N 1
ATOM 1429 C CA . ALA B 1 20 ? 19.25 -21.188 -0.956 1 54.81 20 ALA B CA 1
ATOM 1430 C C . ALA B 1 20 ? 18.297 -20.656 0.111 1 54.81 20 ALA B C 1
ATOM 1432 O O . ALA B 1 20 ? 18.609 -20.688 1.304 1 54.81 20 ALA B O 1
ATOM 1433 N N . THR B 1 21 ? 17.75 -19.656 -0.143 1 56.81 21 THR B N 1
ATOM 1434 C CA . THR B 1 21 ? 16.859 -19.141 0.883 1 56.81 21 THR B CA 1
ATOM 1435 C C . THR B 1 21 ? 15.625 -20.031 1.028 1 56.81 21 THR B C 1
ATOM 1437 O O . THR B 1 21 ? 14.977 -20.375 0.036 1 56.81 21 THR B O 1
ATOM 1440 N N . PRO B 1 22 ? 15.656 -20.844 2.186 1 57.56 22 PRO B N 1
ATOM 1441 C CA . PRO B 1 22 ? 14.438 -21.625 2.43 1 57.56 22 PRO B CA 1
ATOM 1442 C C . PRO B 1 22 ? 13.164 -20.828 2.145 1 57.56 22 PRO B C 1
ATOM 1444 O O . PRO B 1 22 ? 13.156 -19.594 2.277 1 57.56 22 PRO B O 1
ATOM 1447 N N . SER B 1 23 ? 12.344 -21.484 1.367 1 63.62 23 SER B N 1
ATOM 1448 C CA . SER B 1 23 ? 11.016 -20.938 1.077 1 63.62 23 SER B CA 1
ATOM 1449 C C . SER B 1 23 ? 10.281 -20.562 2.359 1 63.62 23 SER B C 1
ATOM 1451 O O . SER B 1 23 ? 10.078 -21.406 3.234 1 63.62 23 SER B O 1
ATOM 1453 N N . GLU B 1 24 ? 10.445 -19.484 2.838 1 74.25 24 GLU B N 1
ATOM 1454 C CA . GLU B 1 24 ? 9.625 -19.031 3.961 1 74.25 24 GLU B CA 1
ATOM 1455 C C . GLU B 1 24 ? 8.32 -18.406 3.48 1 74.25 24 GLU B C 1
ATOM 1457 O O . GLU B 1 24 ? 8.305 -17.703 2.473 1 74.25 24 GLU B O 1
ATOM 1462 N N . PRO B 1 25 ? 7.297 -18.906 4.207 1 79.38 25 PRO B N 1
ATOM 1463 C CA . PRO B 1 25 ? 6.012 -18.312 3.824 1 79.38 25 PRO B CA 1
ATOM 1464 C C . PRO B 1 25 ? 5.988 -16.797 3.961 1 79.38 25 PRO B C 1
ATOM 1466 O O . PRO B 1 25 ? 6.734 -16.234 4.77 1 79.38 25 PRO B O 1
ATOM 1469 N N . ALA B 1 26 ? 5.215 -16.234 3.195 1 85.5 26 ALA B N 1
ATOM 1470 C CA . ALA B 1 26 ? 5.07 -14.781 3.252 1 85.5 26 ALA B CA 1
ATOM 1471 C C . ALA B 1 26 ? 4.586 -14.336 4.629 1 85.5 26 ALA B C 1
ATOM 1473 O O . ALA B 1 26 ? 3.734 -14.984 5.234 1 85.5 26 ALA B O 1
ATOM 1474 N N . ARG B 1 27 ? 5.152 -13.32 5.094 1 88.12 27 ARG B N 1
ATOM 1475 C CA . ARG B 1 27 ? 4.797 -12.758 6.395 1 88.12 27 ARG B CA 1
ATOM 1476 C C . ARG B 1 27 ? 3.684 -11.727 6.262 1 88.12 27 ARG B C 1
ATOM 1478 O O . ARG B 1 27 ? 3.434 -11.211 5.168 1 88.12 27 ARG B O 1
ATOM 1485 N N . PRO B 1 28 ? 3.025 -11.438 7.516 1 91.25 28 PRO B N 1
ATOM 1486 C CA . PRO B 1 28 ? 2.012 -10.383 7.449 1 91.25 28 PRO B CA 1
ATOM 1487 C C . PRO B 1 28 ? 2.596 -9.023 7.055 1 91.25 28 PRO B C 1
ATOM 1489 O O . PRO B 1 28 ? 3.723 -8.703 7.438 1 91.25 28 PRO B O 1
ATOM 1492 N N . LEU B 1 29 ? 1.833 -8.305 6.371 1 92 29 LEU B N 1
ATOM 1493 C CA . LEU B 1 29 ? 2.27 -7.012 5.855 1 92 29 LEU B CA 1
ATOM 1494 C C . LEU B 1 29 ? 2.428 -6 6.984 1 92 29 LEU B C 1
ATOM 1496 O O . LEU B 1 29 ? 3.363 -5.195 6.977 1 92 29 LEU B O 1
ATOM 1500 N N . LEU B 1 30 ? 1.508 -6.109 7.98 1 95.06 30 LEU B N 1
ATOM 1501 C CA . LEU B 1 30 ? 1.425 -5.09 9.023 1 95.06 30 LEU B CA 1
ATOM 1502 C C . LEU B 1 30 ? 1.737 -5.684 10.391 1 95.06 30 LEU B C 1
ATOM 1504 O O . LEU B 1 30 ? 1.368 -6.824 10.68 1 95.06 30 LEU B O 1
ATOM 1508 N N . SER B 1 31 ? 2.396 -4.902 11.227 1 92.12 31 SER B N 1
ATOM 1509 C CA . SER B 1 31 ? 2.57 -5.266 12.633 1 92.12 31 SER B CA 1
ATOM 1510 C C . SER B 1 31 ? 1.239 -5.258 13.375 1 92.12 31 SER B C 1
ATOM 1512 O O . SER B 1 31 ? 0.25 -4.711 12.883 1 92.12 31 SER B O 1
ATOM 1514 N N . PRO B 1 32 ? 1.175 -5.82 14.547 1 93.44 32 PRO B N 1
ATOM 1515 C CA . PRO B 1 32 ? -0.068 -5.828 15.32 1 93.44 32 PRO B CA 1
ATOM 1516 C C . PRO B 1 32 ? -0.602 -4.426 15.594 1 93.44 32 PRO B C 1
ATOM 1518 O O . PRO B 1 32 ? -1.812 -4.195 15.516 1 93.44 32 PRO B O 1
ATOM 1521 N N . THR B 1 33 ? 0.319 -3.521 15.922 1 92.75 33 THR B N 1
ATOM 1522 C CA . THR B 1 33 ? -0.095 -2.143 16.172 1 92.75 33 THR B CA 1
ATOM 1523 C C . THR B 1 33 ? -0.657 -1.515 14.898 1 92.75 33 THR B C 1
ATOM 1525 O O . THR B 1 33 ? -1.682 -0.83 14.938 1 92.75 33 THR B O 1
ATOM 1528 N N . GLU B 1 34 ? 0 -1.761 13.758 1 94.56 34 GLU B N 1
ATOM 1529 C CA . GLU B 1 34 ? -0.479 -1.255 12.477 1 94.56 34 GLU B CA 1
ATOM 1530 C C . GLU B 1 34 ? -1.821 -1.877 12.102 1 94.56 34 GLU B C 1
ATOM 1532 O O . GLU B 1 34 ? -2.693 -1.202 11.555 1 94.56 34 GLU B O 1
ATOM 1537 N N . GLN B 1 35 ? -1.966 -3.152 12.406 1 95 35 GLN B N 1
ATOM 1538 C CA . GLN B 1 35 ? -3.225 -3.84 12.141 1 95 35 GLN B CA 1
ATOM 1539 C C . GLN B 1 35 ? -4.371 -3.211 12.922 1 95 35 GLN B C 1
ATOM 1541 O O . GLN B 1 35 ? -5.465 -3.014 12.383 1 95 35 GLN B O 1
ATOM 1546 N N . GLN B 1 36 ? -4.113 -2.943 14.133 1 93.25 36 GLN B N 1
ATOM 1547 C CA . GLN B 1 36 ? -5.121 -2.293 14.961 1 93.25 36 GLN B CA 1
ATOM 1548 C C . GLN B 1 36 ? -5.48 -0.916 14.414 1 93.25 36 GLN B C 1
ATOM 1550 O O . GLN B 1 36 ? -6.656 -0.541 14.383 1 93.25 36 GLN B O 1
ATOM 1555 N N . CYS B 1 37 ? -4.469 -0.175 13.984 1 94.81 37 CYS B N 1
ATOM 1556 C CA . CYS B 1 37 ? -4.711 1.138 13.398 1 94.81 37 CYS B CA 1
ATOM 1557 C C . CYS B 1 37 ? -5.523 1.019 12.117 1 94.81 37 CYS B C 1
ATOM 1559 O O . CYS B 1 37 ? -6.449 1.8 11.891 1 94.81 37 CYS B O 1
ATOM 1561 N N . GLU B 1 38 ? -5.125 0.098 11.289 1 95.12 38 GLU B N 1
ATOM 1562 C CA . GLU B 1 38 ? -5.863 -0.117 10.047 1 95.12 38 GLU B CA 1
ATOM 1563 C C . GLU B 1 38 ? -7.34 -0.396 10.328 1 95.12 38 GLU B C 1
ATOM 1565 O O . GLU B 1 38 ? -8.219 0.162 9.664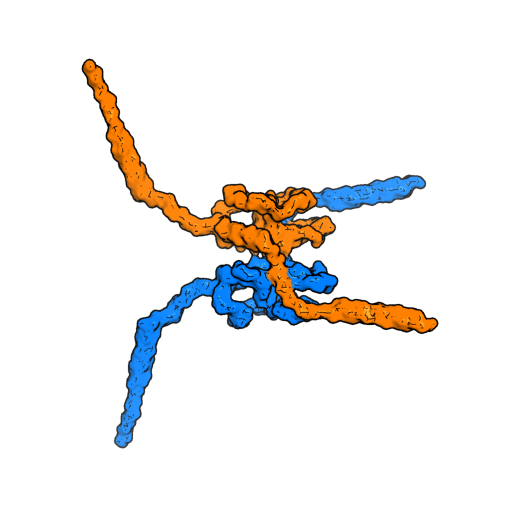 1 95.12 38 GLU B O 1
ATOM 1570 N N . ARG B 1 39 ? -7.602 -1.266 11.281 1 92.75 39 ARG B N 1
ATOM 1571 C CA . ARG B 1 39 ? -8.977 -1.592 11.648 1 92.75 39 ARG B CA 1
ATOM 1572 C C . ARG B 1 39 ? -9.742 -0.344 12.078 1 92.75 39 ARG B C 1
ATOM 1574 O O . ARG B 1 39 ? -10.891 -0.145 11.688 1 92.75 39 ARG B O 1
ATOM 1581 N N . THR B 1 40 ? -9.109 0.459 12.867 1 93.5 40 THR B N 1
ATOM 1582 C CA . THR B 1 40 ? -9.719 1.69 13.352 1 93.5 40 THR B CA 1
ATOM 1583 C C . THR B 1 40 ? -10.023 2.639 12.195 1 93.5 40 THR B C 1
ATOM 1585 O O . THR B 1 40 ? -11.117 3.199 12.117 1 93.5 40 THR B O 1
ATOM 1588 N N . LEU B 1 41 ? -9.102 2.787 11.312 1 94.56 41 LEU B N 1
ATOM 1589 C CA . LEU B 1 41 ? -9.273 3.676 10.164 1 94.56 41 LEU B CA 1
ATOM 1590 C C . LEU B 1 41 ? -10.406 3.189 9.266 1 94.56 41 LEU B C 1
ATOM 1592 O O . LEU B 1 41 ? -11.219 3.988 8.797 1 94.56 41 LEU B O 1
ATOM 1596 N N . ARG B 1 42 ? -10.398 1.911 9.055 1 92.94 42 ARG B N 1
ATOM 1597 C CA . ARG B 1 42 ? -11.438 1.345 8.203 1 92.94 42 ARG B CA 1
ATOM 1598 C C . ARG B 1 42 ? -12.82 1.523 8.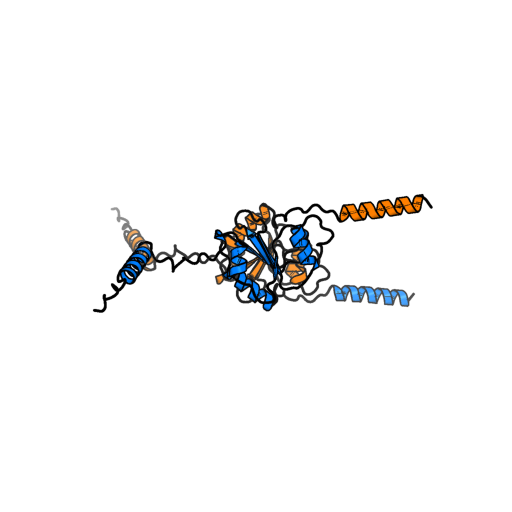828 1 92.94 42 ARG B C 1
ATOM 1600 O O . ARG B 1 42 ? -13.805 1.731 8.117 1 92.94 42 ARG B O 1
ATOM 1607 N N . ALA B 1 43 ? -12.867 1.472 10.109 1 91.56 43 ALA B N 1
ATOM 1608 C CA . ALA B 1 43 ? -14.133 1.656 10.82 1 91.56 43 ALA B CA 1
ATOM 1609 C C . ALA B 1 43 ? -14.594 3.109 10.742 1 91.56 43 ALA B C 1
ATOM 1611 O O . ALA B 1 43 ? -15.797 3.385 10.75 1 91.56 43 ALA B O 1
ATOM 1612 N N . LEU B 1 44 ? -13.656 3.984 10.633 1 92.25 44 LEU B N 1
ATOM 1613 C CA . LEU B 1 44 ? -13.969 5.406 10.695 1 92.25 44 LEU B CA 1
ATOM 1614 C C . LEU B 1 44 ? -14.203 5.977 9.297 1 92.25 44 LEU B C 1
ATOM 1616 O O . LEU B 1 44 ? -14.68 7.105 9.156 1 92.25 44 LEU B O 1
ATOM 1620 N N . THR B 1 45 ? -13.836 5.176 8.336 1 91.81 45 THR B N 1
ATOM 1621 C CA . THR B 1 45 ? -13.953 5.688 6.977 1 91.81 45 THR B CA 1
ATOM 1622 C C . THR B 1 45 ? -15.031 4.938 6.207 1 91.81 45 THR B C 1
ATOM 1624 O O . THR B 1 45 ? -15.203 3.727 6.383 1 91.81 45 THR B O 1
ATOM 1627 N N . GLY B 1 46 ? -15.781 5.633 5.414 1 87.44 46 GLY B N 1
ATOM 1628 C CA . GLY B 1 46 ? -16.828 5.035 4.602 1 87.44 46 GLY B CA 1
ATOM 1629 C C . GLY B 1 46 ? -16.344 4.598 3.232 1 87.44 46 GLY B C 1
ATOM 1630 O O . GLY B 1 46 ? -15.133 4.527 2.99 1 87.44 46 GLY B O 1
ATOM 1631 N N . GLU B 1 47 ? -17.25 4.324 2.342 1 87.62 47 GLU B N 1
ATOM 1632 C CA . GLU B 1 47 ? -16.984 3.762 1.024 1 87.62 47 GLU B CA 1
ATOM 1633 C C . GLU B 1 47 ? -16.391 4.812 0.09 1 87.62 47 GLU B C 1
ATOM 1635 O O . GLU B 1 47 ? -15.836 4.473 -0.963 1 87.62 47 GLU B O 1
ATOM 1640 N N . SER B 1 48 ? -16.547 6.004 0.521 1 92.56 48 SER B N 1
ATOM 1641 C CA . SER B 1 48 ? -16.062 7.078 -0.341 1 92.56 48 SER B CA 1
ATOM 1642 C C . SER B 1 48 ? -14.562 7.281 -0.174 1 92.56 48 SER B C 1
ATOM 1644 O O . SER B 1 48 ? -13.953 8.078 -0.896 1 92.56 48 SER B O 1
ATOM 1646 N N . VAL B 1 49 ? -13.977 6.559 0.766 1 95.06 49 VAL B N 1
ATOM 1647 C CA . VAL B 1 49 ? -12.555 6.695 1.062 1 95.06 49 VAL B CA 1
ATOM 1648 C C . VAL B 1 49 ? -11.867 5.336 0.93 1 95.06 49 VAL B C 1
ATOM 1650 O O . VAL B 1 49 ? -12.383 4.324 1.411 1 95.06 49 VAL B O 1
ATOM 1653 N N . LEU B 1 50 ? -10.773 5.352 0.232 1 95.62 50 LEU B N 1
ATOM 1654 C CA . LEU B 1 50 ? -9.953 4.148 0.111 1 95.62 50 LEU B CA 1
ATOM 1655 C C . LEU B 1 50 ? -8.75 4.219 1.042 1 95.62 50 LEU B C 1
ATOM 1657 O O . LEU B 1 50 ? -8.148 5.285 1.212 1 95.62 50 LEU B O 1
ATOM 1661 N N . LEU B 1 51 ? -8.453 3.059 1.619 1 96.69 51 LEU B N 1
ATOM 1662 C CA . LEU B 1 51 ? -7.324 2.961 2.535 1 96.69 51 LEU B CA 1
ATOM 1663 C C . LEU B 1 51 ? -6.195 2.137 1.918 1 96.69 51 LEU B C 1
ATOM 1665 O O . LEU B 1 51 ? -6.414 1.004 1.485 1 96.69 51 LEU B O 1
ATOM 1669 N N . HIS B 1 52 ? -5.004 2.748 1.821 1 96.81 52 HIS B N 1
ATOM 1670 C CA . HIS B 1 52 ? -3.801 2.082 1.336 1 96.81 52 HIS B CA 1
ATOM 1671 C C . HIS B 1 52 ? -2.74 1.999 2.428 1 96.81 52 HIS B C 1
ATOM 1673 O O . HIS B 1 52 ? -2.52 2.967 3.16 1 96.81 52 HIS B O 1
ATOM 1679 N N . SER B 1 53 ? -2.07 0.85 2.514 1 96.06 53 SER B N 1
ATOM 1680 C CA . SER B 1 53 ? -1.058 0.664 3.549 1 96.06 53 SER B CA 1
ATOM 1681 C C . SER B 1 53 ? 0.346 0.654 2.953 1 96.06 53 SER B C 1
ATOM 1683 O O . SER B 1 53 ? 0.532 0.277 1.795 1 96.06 53 SER B O 1
ATOM 1685 N N . LYS B 1 54 ? 1.256 1.102 3.717 1 92.94 54 LYS B N 1
ATOM 1686 C CA . LYS B 1 54 ? 2.689 1.043 3.443 1 92.94 54 LYS B CA 1
ATOM 1687 C C . LYS B 1 54 ? 3.014 1.652 2.082 1 92.94 54 LYS B C 1
ATOM 1689 O O . LYS B 1 54 ? 3.727 1.047 1.279 1 92.94 54 LYS B O 1
ATOM 1694 N N . VAL B 1 55 ? 2.533 2.803 1.88 1 92.94 55 VAL B N 1
ATOM 1695 C CA . VAL B 1 55 ? 2.684 3.488 0.6 1 92.94 55 VAL B CA 1
ATOM 1696 C C . VAL B 1 55 ? 4.035 4.191 0.547 1 92.94 55 VAL B C 1
ATOM 1698 O O . VAL B 1 55 ? 4.391 4.941 1.461 1 92.94 55 VAL B O 1
ATOM 1701 N N . HIS B 1 56 ? 4.723 4 -0.561 1 89.31 56 HIS B N 1
ATOM 1702 C CA . HIS B 1 56 ? 5.98 4.711 -0.755 1 89.31 56 HIS B CA 1
ATOM 1703 C C . HIS B 1 56 ? 5.746 6.184 -1.068 1 89.31 56 HIS B C 1
ATOM 1705 O O . HIS B 1 56 ? 5.023 6.512 -2.014 1 89.31 56 HIS B O 1
ATOM 1711 N N . LEU B 1 57 ? 6.359 6.977 -0.318 1 88.88 57 LEU B N 1
ATOM 1712 C CA . LEU B 1 57 ? 6.168 8.414 -0.457 1 88.88 57 LEU B CA 1
ATOM 1713 C C . LEU B 1 57 ? 6.633 8.898 -1.827 1 88.88 57 LEU B C 1
ATOM 1715 O O . LEU B 1 57 ? 6.062 9.836 -2.387 1 88.88 57 LEU B O 1
ATOM 1719 N N . ALA B 1 58 ? 7.605 8.227 -2.379 1 84.75 58 ALA B N 1
ATOM 1720 C CA . ALA B 1 58 ? 8.188 8.609 -3.662 1 84.75 58 ALA B CA 1
ATOM 1721 C C . ALA B 1 58 ?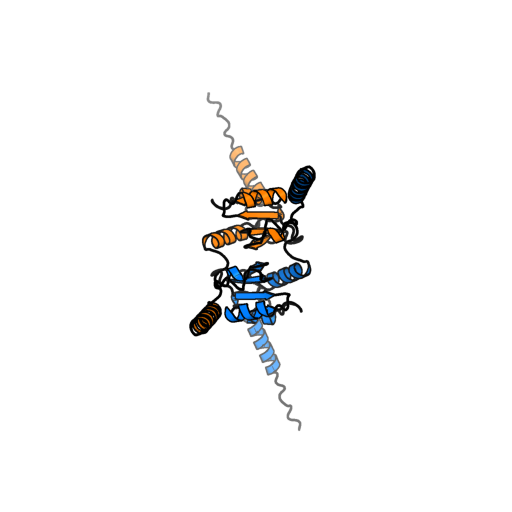 7.168 8.484 -4.789 1 84.75 58 ALA B C 1
ATOM 1723 O O . ALA B 1 58 ? 7.305 9.133 -5.832 1 84.75 58 ALA B O 1
ATOM 1724 N N . THR B 1 59 ? 6.18 7.625 -4.551 1 85.06 59 THR B N 1
ATOM 1725 C CA . THR B 1 59 ? 5.16 7.438 -5.578 1 85.06 59 THR B CA 1
ATOM 1726 C C . THR B 1 59 ? 4.203 8.625 -5.613 1 85.06 59 THR B C 1
ATOM 1728 O O . THR B 1 59 ? 3.58 8.898 -6.641 1 85.06 59 THR B O 1
ATOM 1731 N N . LEU B 1 60 ? 4.156 9.328 -4.555 1 88.88 60 LEU B N 1
ATOM 1732 C CA . LEU B 1 60 ? 3.189 10.414 -4.434 1 88.88 60 LEU B CA 1
ATOM 1733 C C . LEU B 1 60 ? 3.828 11.75 -4.793 1 88.88 60 LEU B C 1
ATOM 1735 O O . LEU B 1 60 ? 3.127 12.703 -5.141 1 88.88 60 LEU B O 1
ATOM 1739 N N . LEU B 1 61 ? 5.16 11.75 -4.602 1 84.25 61 LEU B N 1
ATOM 1740 C CA . LEU B 1 61 ? 5.836 13.039 -4.715 1 84.25 61 LEU B CA 1
ATOM 1741 C C . LEU B 1 61 ? 6.641 13.117 -6.008 1 84.25 61 LEU B C 1
ATOM 1743 O O . LEU B 1 61 ? 7.266 12.133 -6.418 1 84.25 61 LEU B O 1
ATOM 1747 N N . PRO B 1 62 ? 6.516 14.234 -6.699 1 71.56 62 PRO B N 1
ATOM 1748 C CA . PRO B 1 62 ? 7.246 14.391 -7.961 1 71.56 62 PRO B CA 1
ATOM 1749 C C . PRO B 1 62 ? 8.758 14.25 -7.789 1 71.56 62 PRO B C 1
ATOM 1751 O O . PRO B 1 62 ? 9.445 13.789 -8.703 1 71.56 62 PRO B O 1
ATOM 1754 N N . ASN B 1 63 ? 9.352 14.836 -6.695 1 67.94 63 ASN B N 1
ATOM 1755 C CA . ASN B 1 63 ? 10.789 14.695 -6.496 1 67.94 63 ASN B CA 1
ATOM 1756 C C . ASN B 1 63 ? 11.141 13.406 -5.766 1 67.94 63 ASN B C 1
ATOM 1758 O O . ASN B 1 63 ? 10.852 13.266 -4.574 1 67.94 63 ASN B O 1
ATOM 1762 N N . ARG B 1 64 ? 11.414 12.398 -6.543 1 60.38 64 ARG B N 1
ATOM 1763 C CA . ARG B 1 64 ? 11.602 11.023 -6.094 1 60.38 64 ARG B CA 1
ATOM 1764 C C . ARG B 1 64 ? 12.914 10.875 -5.324 1 60.38 64 ARG B C 1
ATOM 1766 O O . ARG B 1 64 ? 13.062 9.945 -4.523 1 60.38 64 ARG B O 1
ATOM 1773 N N . TYR B 1 65 ? 13.75 11.812 -5.426 1 56.75 65 TYR B N 1
ATOM 1774 C CA . TYR B 1 65 ? 15.102 11.516 -4.961 1 56.75 65 TYR B CA 1
ATOM 1775 C C . TYR B 1 65 ? 15.156 11.461 -3.439 1 56.75 65 TYR B C 1
ATOM 1777 O O . TYR B 1 65 ? 15.953 10.711 -2.869 1 56.75 65 TYR B O 1
ATOM 1785 N N . ARG B 1 66 ? 14.328 12.031 -2.789 1 58.06 66 ARG B N 1
ATOM 1786 C CA . ARG B 1 66 ? 14.523 12.055 -1.342 1 58.06 66 ARG B CA 1
ATOM 1787 C C . ARG B 1 66 ? 13.578 11.062 -0.655 1 58.06 66 ARG B C 1
ATOM 1789 O O . ARG B 1 66 ? 13.875 10.578 0.438 1 58.06 66 ARG B O 1
ATOM 1796 N N . ALA B 1 67 ? 12.711 10.5 -1.431 1 58.94 67 ALA B N 1
ATOM 1797 C CA . ALA B 1 67 ? 11.609 9.789 -0.78 1 58.94 67 ALA B CA 1
ATOM 1798 C C . ALA B 1 67 ? 11.711 8.281 -1.021 1 58.94 67 ALA B C 1
ATOM 1800 O O . ALA B 1 67 ? 10.906 7.508 -0.497 1 58.94 67 ALA B O 1
ATOM 1801 N N . ARG B 1 68 ? 12.852 7.812 -1.469 1 63.31 68 ARG B N 1
ATOM 1802 C CA . ARG B 1 68 ? 12.883 6.449 -1.995 1 63.31 68 ARG B CA 1
ATOM 1803 C C . ARG B 1 68 ? 12.781 5.426 -0.87 1 63.31 68 ARG B C 1
ATOM 1805 O O . ARG B 1 68 ? 12.266 4.324 -1.07 1 63.31 68 ARG B O 1
ATOM 1812 N N . LYS B 1 69 ? 12.828 5.957 0.327 1 74.12 69 LYS B N 1
ATOM 1813 C CA . LYS B 1 69 ? 12.836 4.887 1.319 1 74.12 69 LYS B CA 1
ATOM 1814 C C . LYS B 1 69 ? 11.773 5.121 2.387 1 74.12 69 LYS B C 1
ATOM 1816 O O . LYS B 1 69 ? 11.688 4.371 3.363 1 74.12 69 LYS B O 1
ATOM 1821 N N . ARG B 1 70 ? 11.039 6.094 2.061 1 85.94 70 ARG B N 1
ATOM 1822 C CA . ARG B 1 70 ? 10.086 6.395 3.125 1 85.94 70 ARG B CA 1
ATOM 1823 C C . ARG B 1 70 ? 8.68 5.953 2.742 1 85.94 70 ARG B C 1
ATOM 1825 O O . ARG B 1 70 ? 8.227 6.203 1.621 1 85.94 70 ARG B O 1
ATOM 1832 N N . THR B 1 71 ? 8.086 5.273 3.695 1 90.06 71 THR B N 1
ATOM 1833 C CA . THR B 1 71 ? 6.727 4.773 3.492 1 90.06 71 THR B CA 1
ATOM 1834 C C . THR B 1 71 ? 5.758 5.426 4.477 1 90.06 71 THR B C 1
ATOM 1836 O O . THR B 1 71 ? 6.102 5.652 5.637 1 90.06 71 THR B O 1
ATOM 1839 N N . LEU B 1 72 ? 4.68 5.73 3.918 1 93.56 72 LEU B N 1
ATOM 1840 C CA . LEU B 1 72 ? 3.549 6.055 4.781 1 93.56 72 LEU B CA 1
ATOM 1841 C C . LEU B 1 72 ? 2.906 4.785 5.332 1 93.56 72 LEU B C 1
ATOM 1843 O O . LEU B 1 72 ? 2.664 3.834 4.59 1 93.56 72 LEU B O 1
ATOM 1847 N N . ASP B 1 73 ? 2.623 4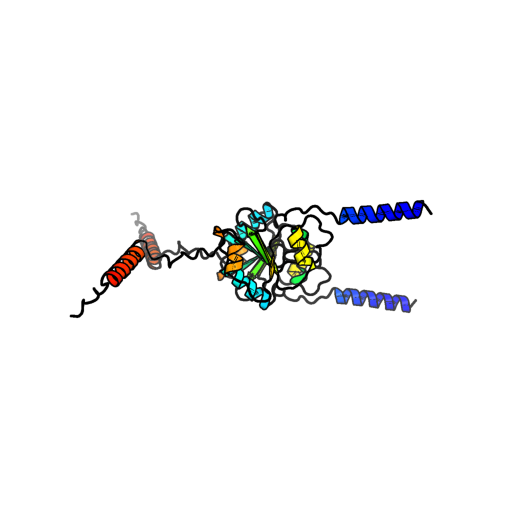.816 6.645 1 94.25 73 ASP B N 1
ATOM 1848 C CA . ASP B 1 73 ? 1.911 3.666 7.191 1 94.25 73 ASP B CA 1
ATOM 1849 C C . ASP B 1 73 ? 0.534 3.516 6.547 1 94.25 73 ASP B C 1
ATOM 1851 O O . ASP B 1 73 ? 0.159 2.422 6.117 1 94.25 73 ASP B O 1
ATOM 1855 N N . PHE B 1 74 ? -0.144 4.684 6.398 1 97 74 PHE B N 1
ATOM 1856 C CA . PHE B 1 74 ? -1.442 4.648 5.738 1 97 74 PHE B CA 1
ATOM 1857 C C . PHE B 1 74 ? -1.659 5.906 4.902 1 97 74 PHE B C 1
ATOM 1859 O O . PHE B 1 74 ? -1.216 6.992 5.281 1 97 74 PHE B O 1
ATOM 1866 N N . LEU B 1 75 ? -2.346 5.727 3.826 1 97.38 75 LEU B N 1
ATOM 1867 C CA . LEU B 1 75 ? -2.797 6.797 2.941 1 97.38 75 LEU B CA 1
ATOM 1868 C C . LEU B 1 75 ? -4.281 6.648 2.619 1 97.38 75 LEU B C 1
ATOM 1870 O O . LEU B 1 75 ? -4.727 5.57 2.217 1 97.38 75 LEU B O 1
ATOM 1874 N N . LEU B 1 76 ? -5.016 7.656 2.869 1 97.06 76 LEU B N 1
ATOM 1875 C CA . LEU B 1 76 ? -6.426 7.703 2.494 1 97.06 76 LEU B CA 1
ATOM 1876 C C . LEU B 1 76 ? -6.617 8.484 1.201 1 97.06 76 LEU B C 1
ATOM 1878 O O . LEU B 1 76 ? -6.086 9.586 1.054 1 97.06 76 LEU B O 1
ATOM 1882 N N . THR B 1 77 ? -7.344 7.883 0.294 1 96.56 77 THR B N 1
ATOM 1883 C CA . THR B 1 77 ? -7.617 8.531 -0.985 1 96.56 77 THR B CA 1
ATOM 1884 C C . THR B 1 77 ? -9.117 8.57 -1.256 1 96.56 77 THR B C 1
ATOM 1886 O O . THR B 1 77 ? -9.883 7.793 -0.681 1 96.56 77 THR B O 1
ATOM 1889 N N . ASP B 1 78 ? -9.469 9.539 -2.141 1 94.5 78 ASP B N 1
ATOM 1890 C CA . ASP B 1 78 ? -10.852 9.617 -2.598 1 94.5 78 ASP B CA 1
ATOM 1891 C C . ASP B 1 78 ? -11.195 8.43 -3.496 1 94.5 78 ASP B C 1
ATOM 1893 O O . ASP B 1 78 ? -10.438 8.094 -4.406 1 94.5 78 ASP B O 1
ATOM 1897 N N . ALA B 1 79 ? -12.367 7.793 -3.199 1 93.19 79 ALA B N 1
ATOM 1898 C CA . ALA B 1 79 ? -12.727 6.582 -3.93 1 93.19 79 ALA B CA 1
ATOM 1899 C C . ALA B 1 79 ? -13.07 6.898 -5.383 1 93.19 79 ALA B C 1
ATOM 1901 O O . ALA B 1 79 ? -12.898 6.055 -6.266 1 93.19 79 ALA B O 1
ATOM 1902 N N . HIS B 1 80 ? -13.461 8.047 -5.629 1 91 80 HIS B N 1
ATOM 1903 C CA . HIS B 1 80 ? -13.898 8.414 -6.969 1 91 80 HIS B CA 1
ATOM 1904 C C . HIS B 1 80 ? -12.75 9.023 -7.773 1 91 80 HIS B C 1
ATOM 1906 O O . HIS B 1 80 ? -12.469 8.594 -8.891 1 91 80 HIS B O 1
ATOM 1912 N N . THR B 1 81 ? -12 9.93 -7.172 1 90.31 81 THR B N 1
ATOM 1913 C CA . THR B 1 81 ? -10.953 10.633 -7.902 1 90.31 81 THR B CA 1
ATOM 1914 C C . THR B 1 81 ? -9.602 9.977 -7.68 1 90.31 81 THR B C 1
ATOM 1916 O O . THR B 1 81 ? -8.648 10.227 -8.43 1 90.31 81 THR B O 1
ATOM 1919 N N . HIS B 1 82 ? -9.422 9.266 -6.621 1 93.5 82 HIS B N 1
ATOM 1920 C CA . HIS B 1 82 ? -8.203 8.586 -6.203 1 93.5 82 HIS B CA 1
ATOM 1921 C C . HIS B 1 82 ? -7.129 9.594 -5.789 1 93.5 82 HIS B C 1
ATOM 1923 O O . HIS B 1 82 ? -5.945 9.258 -5.727 1 93.5 82 HIS B O 1
ATOM 1929 N N . GLN B 1 83 ? -7.559 10.805 -5.547 1 93.19 83 GLN B N 1
ATOM 1930 C CA . GLN B 1 83 ? -6.625 11.805 -5.043 1 93.19 83 GLN B CA 1
ATOM 1931 C C . GLN B 1 83 ? -6.312 11.57 -3.566 1 93.19 83 GLN B C 1
ATOM 1933 O O . GLN B 1 83 ? -7.199 11.234 -2.783 1 93.19 83 GLN B O 1
ATOM 1938 N N . PRO B 1 84 ? -5.023 11.766 -3.238 1 95.75 84 PRO B N 1
ATOM 1939 C CA . PRO B 1 84 ? -4.68 11.648 -1.819 1 95.75 84 PRO B CA 1
ATOM 1940 C C . PRO B 1 84 ? -5.422 12.656 -0.944 1 95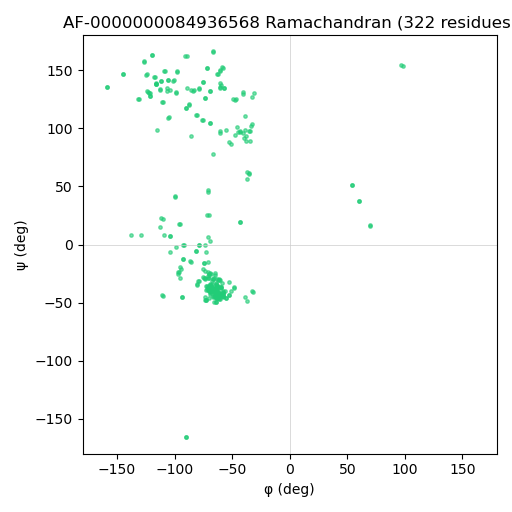.75 84 PRO B C 1
ATOM 1942 O O . PRO B 1 84 ? -5.543 13.828 -1.309 1 95.75 84 PRO B O 1
ATOM 1945 N N . LEU B 1 85 ? -5.945 12.164 0.19 1 95.5 85 LEU B N 1
ATOM 1946 C CA . LEU B 1 85 ? -6.707 13.016 1.095 1 95.5 85 LEU B CA 1
ATOM 1947 C C . LEU B 1 85 ? -5.945 13.25 2.393 1 95.5 85 LEU B C 1
ATOM 1949 O O . LEU B 1 85 ? -5.91 14.367 2.904 1 95.5 85 LEU B O 1
ATOM 1953 N N . LEU B 1 86 ? -5.375 12.18 2.893 1 96.06 86 LEU B N 1
ATOM 1954 C CA . LEU B 1 86 ? -4.805 12.219 4.234 1 96.06 86 LEU B CA 1
ATOM 1955 C C . LEU B 1 86 ? -3.775 11.109 4.422 1 96.06 86 LEU B C 1
ATOM 1957 O O . LEU B 1 86 ? -4.004 9.969 4.004 1 96.06 86 LEU B O 1
ATOM 1961 N N . ALA B 1 87 ? -2.666 11.43 4.996 1 96.44 87 ALA B N 1
ATOM 1962 C CA . ALA B 1 87 ? -1.651 10.453 5.383 1 96.44 87 ALA B CA 1
ATOM 1963 C C . ALA B 1 87 ? -1.65 10.234 6.895 1 96.44 87 ALA B C 1
ATOM 1965 O O . ALA B 1 87 ? -1.904 11.172 7.664 1 96.44 87 ALA B O 1
ATOM 1966 N N . VAL B 1 88 ? -1.453 8.969 7.266 1 96 88 VAL B N 1
ATOM 1967 C CA . VAL B 1 88 ? -1.356 8.609 8.68 1 96 88 VAL B CA 1
ATOM 1968 C C . VAL B 1 88 ? -0.014 7.934 8.945 1 96 88 VAL B C 1
ATOM 1970 O O . VAL B 1 88 ? 0.406 7.051 8.195 1 96 88 VAL B O 1
ATOM 1973 N N . THR B 1 89 ? 0.69 8.383 9.953 1 94.38 89 THR B N 1
ATOM 1974 C CA . THR B 1 89 ? 1.955 7.77 10.336 1 94.38 89 THR B CA 1
ATOM 1975 C C . THR B 1 89 ? 1.929 7.348 11.797 1 94.38 89 THR B C 1
ATOM 1977 O O . THR B 1 89 ? 1.266 7.984 12.625 1 94.38 89 THR B O 1
ATOM 1980 N N . LEU B 1 90 ? 2.607 6.266 12.086 1 92.81 90 LEU B N 1
ATOM 1981 C CA . LEU B 1 90 ? 2.738 5.785 13.453 1 92.81 90 LEU B CA 1
ATOM 1982 C C . LEU B 1 90 ? 4.125 6.094 14.008 1 92.81 90 LEU B C 1
ATOM 1984 O O . LEU B 1 90 ? 4.469 5.66 15.109 1 92.81 90 LEU B O 1
ATOM 1988 N N . SER B 1 91 ? 4.875 6.879 13.172 1 86.62 91 SER B N 1
ATOM 1989 C CA . SER B 1 91 ? 6.227 7.234 13.594 1 86.62 91 SER B CA 1
ATOM 1990 C C . SER B 1 91 ? 6.391 8.742 13.719 1 86.62 91 SER B C 1
ATOM 1992 O O . SER B 1 91 ? 5.543 9.508 13.25 1 86.62 91 SER B O 1
ATOM 1994 N N . THR B 1 92 ? 7.418 9.109 14.398 1 85.25 92 THR B N 1
ATOM 1995 C CA . THR B 1 92 ? 7.727 10.523 14.57 1 85.25 92 THR B CA 1
ATOM 1996 C C . THR B 1 92 ? 8.82 10.969 13.602 1 85.25 92 THR B C 1
ATOM 1998 O O . THR B 1 92 ? 9.641 11.82 13.93 1 85.25 92 THR B O 1
ATOM 2001 N N . ASP B 1 93 ? 8.82 10.562 12.398 1 87.81 93 ASP B N 1
ATOM 2002 C CA . ASP B 1 93 ? 9.828 10.898 11.398 1 87.81 93 ASP B CA 1
ATOM 2003 C C . ASP B 1 93 ? 9.648 12.328 10.891 1 87.81 93 ASP B C 1
ATOM 2005 O O . ASP B 1 93 ? 8.734 12.602 10.109 1 87.81 93 ASP B O 1
ATOM 2009 N N . PRO B 1 94 ? 10.562 13.273 11.312 1 89.5 94 PRO B N 1
ATOM 2010 C CA . PRO B 1 94 ? 10.414 14.672 10.906 1 89.5 94 PRO B CA 1
ATOM 2011 C C . PRO B 1 94 ? 10.531 14.867 9.398 1 89.5 94 PRO B C 1
ATOM 2013 O O . PRO B 1 94 ? 9.93 15.789 8.844 1 89.5 94 PRO B O 1
ATOM 2016 N N . VAL B 1 95 ? 11.367 14.094 8.812 1 86.94 95 VAL B N 1
ATOM 2017 C CA . VAL B 1 95 ? 11.531 14.203 7.367 1 86.94 95 VAL B CA 1
ATOM 2018 C C . VAL B 1 95 ? 10.211 13.883 6.672 1 86.94 95 VAL B C 1
ATOM 2020 O O . VAL B 1 95 ? 9.812 14.578 5.727 1 86.94 95 VAL B O 1
ATOM 2023 N N . LEU B 1 96 ? 9.539 12.875 7.121 1 89.06 96 LEU B N 1
ATOM 2024 C CA . LEU B 1 96 ? 8.234 12.508 6.574 1 89.06 96 LEU B CA 1
ATOM 2025 C C . LEU B 1 96 ? 7.242 13.656 6.699 1 89.06 96 LEU B C 1
ATOM 2027 O O . LEU B 1 96 ? 6.523 13.969 5.746 1 89.06 96 LEU B O 1
ATOM 2031 N N . ARG B 1 97 ? 7.262 14.297 7.816 1 89.56 97 ARG B N 1
ATOM 2032 C CA . ARG B 1 97 ? 6.359 15.414 8.062 1 89.56 97 ARG B CA 1
ATOM 2033 C C . ARG B 1 97 ? 6.656 16.578 7.117 1 89.56 97 ARG B C 1
ATOM 2035 O O . ARG B 1 97 ? 5.738 17.188 6.574 1 89.56 97 ARG B O 1
ATOM 2042 N N . ARG B 1 98 ? 7.891 16.875 6.977 1 88.38 98 ARG B N 1
ATOM 2043 C CA . ARG B 1 98 ? 8.305 17.953 6.086 1 88.38 98 ARG B CA 1
ATOM 2044 C C . ARG B 1 98 ? 7.883 17.672 4.648 1 88.38 98 ARG B C 1
ATOM 2046 O O . ARG B 1 98 ? 7.336 18.547 3.975 1 88.38 98 ARG B O 1
ATOM 2053 N N . LEU B 1 99 ? 8.133 16.469 4.211 1 87.06 99 LEU B N 1
ATOM 2054 C CA . LEU B 1 99 ? 7.82 16.094 2.834 1 87.06 99 LEU B CA 1
ATOM 2055 C C . LEU B 1 99 ? 6.316 16.156 2.58 1 87.06 99 LEU B C 1
ATOM 2057 O O . LEU B 1 99 ? 5.883 16.625 1.524 1 87.06 99 LEU B O 1
ATOM 2061 N N . CYS B 1 100 ? 5.512 15.766 3.535 1 90.25 100 CYS B N 1
ATOM 2062 C CA . CYS B 1 100 ? 4.062 15.82 3.389 1 90.25 100 CYS B CA 1
ATOM 2063 C C . CYS B 1 100 ? 3.574 17.266 3.34 1 90.25 100 CYS B C 1
ATOM 2065 O O . CYS B 1 100 ? 2.672 17.594 2.566 1 90.25 100 CYS B O 1
ATOM 2067 N N . ARG B 1 101 ? 4.207 18.047 4.172 1 88.12 101 ARG B N 1
ATOM 2068 C CA . ARG B 1 101 ? 3.859 19.469 4.164 1 88.12 101 ARG B CA 1
ATOM 2069 C C . ARG B 1 101 ? 4.152 20.094 2.803 1 88.12 101 ARG B C 1
ATOM 2071 O O . ARG B 1 101 ? 3.324 20.828 2.262 1 88.12 101 ARG B O 1
ATOM 2078 N N . GLU B 1 102 ? 5.242 19.719 2.266 1 84.38 102 GLU B N 1
ATOM 2079 C CA . GLU B 1 102 ? 5.641 20.25 0.966 1 84.38 102 GLU B CA 1
ATOM 2080 C C . GLU B 1 102 ? 4.691 19.797 -0.135 1 84.38 102 GLU B C 1
ATOM 2082 O O . GLU B 1 102 ? 4.457 20.516 -1.103 1 84.38 102 GLU B O 1
ATOM 2087 N N . ALA B 1 103 ? 4.125 18.703 0.024 1 86.44 103 ALA B N 1
ATOM 2088 C CA . ALA B 1 103 ? 3.227 18.125 -0.972 1 86.44 103 ALA B CA 1
ATOM 2089 C C . ALA B 1 103 ? 1.778 18.516 -0.699 1 86.44 103 ALA B C 1
ATOM 2091 O O . ALA B 1 103 ? 0.862 18.062 -1.38 1 86.44 103 ALA B O 1
ATOM 2092 N N . ASN B 1 104 ? 1.566 19.281 0.359 1 89.75 104 ASN B N 1
ATOM 2093 C CA . ASN B 1 104 ? 0.227 19.688 0.778 1 89.75 104 ASN B CA 1
ATOM 2094 C C . ASN B 1 104 ? -0.64 18.469 1.107 1 89.75 104 ASN B C 1
ATOM 2096 O O . ASN B 1 104 ? -1.805 18.406 0.709 1 89.75 104 ASN B O 1
ATOM 2100 N N . LEU B 1 105 ? -0.028 17.531 1.673 1 93.12 105 LEU B N 1
ATOM 2101 C CA . LEU B 1 105 ? -0.711 16.328 2.143 1 93.12 105 LEU B CA 1
ATOM 2102 C C . LEU B 1 105 ? -0.848 16.344 3.66 1 93.12 105 LEU B C 1
ATOM 2104 O O . LEU B 1 105 ? 0.146 16.203 4.379 1 93.12 105 LEU B O 1
ATOM 2108 N N . PRO B 1 106 ? -2.125 16.531 4.102 1 94 106 PRO B N 1
ATOM 2109 C CA . PRO B 1 106 ? -2.297 16.5 5.555 1 94 106 PRO B CA 1
ATOM 2110 C C . PRO B 1 106 ? -1.803 15.211 6.188 1 94 106 PRO B C 1
ATOM 2112 O O . PRO B 1 106 ? -1.993 14.133 5.621 1 94 106 PRO B O 1
ATOM 2115 N N . LEU B 1 107 ? -1.096 15.352 7.254 1 93.56 107 LEU B N 1
ATOM 2116 C CA . LEU B 1 107 ? -0.52 14.211 7.953 1 93.56 107 LEU B CA 1
ATOM 2117 C C . LEU B 1 107 ? -1.007 14.156 9.398 1 93.56 107 LEU B C 1
ATOM 2119 O O . LEU B 1 107 ? -0.954 15.156 10.117 1 93.56 107 LEU B O 1
ATOM 2123 N N . VAL B 1 108 ? -1.539 12.969 9.781 1 93.31 108 VAL B N 1
ATOM 2124 C CA . VAL B 1 108 ? -1.962 12.734 11.156 1 93.31 108 VAL B CA 1
ATOM 2125 C C . VAL B 1 108 ? -1.055 11.688 11.805 1 93.31 108 VAL B C 1
ATOM 2127 O O . VAL B 1 108 ? -0.705 10.688 11.172 1 93.31 108 VAL B O 1
ATOM 2130 N N . CYS B 1 109 ? -0.604 11.961 13.008 1 91 109 CYS B N 1
ATOM 2131 C CA . CYS B 1 109 ? 0.166 10.984 13.773 1 91 109 CYS B CA 1
ATOM 2132 C C . CYS B 1 109 ? -0.749 10.125 14.633 1 91 109 CYS B C 1
ATOM 2134 O O . CYS B 1 109 ? -1.488 10.641 15.477 1 91 109 CYS B O 1
ATOM 2136 N N . GLY B 1 110 ? -0.731 8.867 14.344 1 88.19 110 GLY B N 1
ATOM 2137 C CA . GLY B 1 110 ? -1.567 7.93 15.078 1 88.19 110 GLY B CA 1
ATOM 2138 C C . GLY B 1 110 ? -0.832 7.234 16.203 1 88.19 110 GLY B C 1
ATOM 2139 O O . GLY B 1 110 ? -1.244 6.164 16.656 1 88.19 110 GLY B O 1
ATOM 2140 N N . CYS B 1 111 ? 0.314 7.781 16.641 1 81 111 CYS B N 1
ATOM 2141 C CA . CYS B 1 111 ? 1.137 7.18 17.688 1 81 111 CYS B CA 1
ATOM 2142 C C . CYS B 1 111 ? 0.368 7.082 19 1 81 111 CYS B C 1
ATOM 2144 O O . CYS B 1 111 ? 0.579 6.148 19.781 1 81 111 CYS B O 1
ATOM 2146 N N . ASN B 1 112 ? -0.516 7.977 19.234 1 82.31 112 ASN B N 1
ATOM 2147 C CA . ASN B 1 112 ? -1.31 7.957 20.453 1 82.31 112 ASN B CA 1
ATOM 2148 C C . ASN B 1 112 ? -2.77 7.613 20.172 1 82.31 112 ASN B C 1
ATOM 2150 O O . ASN B 1 112 ? -3.656 7.965 20.953 1 82.31 112 ASN B O 1
ATOM 2154 N N . GLY B 1 113 ? -3.004 6.973 19.047 1 85.75 113 GLY B N 1
ATOM 2155 C CA . GLY B 1 113 ? -4.371 6.664 18.672 1 85.75 113 GLY B CA 1
ATOM 2156 C C . GLY B 1 113 ? -4.953 7.656 17.672 1 85.75 113 GLY B C 1
ATOM 2157 O O . GLY B 1 113 ? -4.48 8.789 17.578 1 85.75 113 GLY B O 1
ATOM 2158 N N . ILE B 1 114 ? -5.832 7.211 16.969 1 87.56 114 ILE B N 1
ATOM 2159 C CA . ILE B 1 114 ? -6.492 8.047 15.977 1 87.56 114 ILE B CA 1
ATOM 2160 C C . ILE B 1 114 ? -7.672 8.781 16.609 1 87.56 114 ILE B C 1
ATOM 2162 O O . ILE B 1 114 ? -8.562 8.148 17.188 1 87.56 114 ILE B O 1
ATOM 2166 N N . ASP B 1 115 ? -7.664 10.07 16.594 1 87.75 115 ASP B N 1
ATOM 2167 C CA . ASP B 1 115 ? -8.781 10.898 17.031 1 87.75 115 ASP B CA 1
ATOM 2168 C C . ASP B 1 115 ? -9.852 11.008 15.945 1 87.75 115 ASP B C 1
ATOM 2170 O O . ASP B 1 115 ? -9.648 11.695 14.938 1 87.75 115 ASP B O 1
ATOM 2174 N N . PRO B 1 116 ? -11.047 10.383 16.219 1 89.88 116 PRO B N 1
ATOM 2175 C CA . PRO B 1 116 ? -12.086 10.375 15.18 1 89.88 116 PRO B CA 1
ATOM 2176 C C . PRO B 1 116 ? -12.531 11.773 14.773 1 89.88 116 PRO B C 1
ATOM 2178 O O . PRO B 1 116 ? -12.836 12.016 13.609 1 89.88 116 PRO B O 1
ATOM 2181 N N . ALA B 1 117 ? -12.578 12.625 15.727 1 88.5 117 ALA B N 1
ATOM 2182 C CA . ALA B 1 117 ? -12.992 13.992 15.43 1 88.5 117 ALA B CA 1
ATOM 2183 C C . ALA B 1 117 ? -12 14.68 14.5 1 88.5 117 ALA B C 1
ATOM 2185 O O . ALA B 1 117 ? -12.398 15.391 13.57 1 88.5 117 ALA B O 1
ATOM 2186 N N . ARG B 1 118 ? -10.773 14.469 14.805 1 87.31 118 ARG B N 1
ATOM 2187 C CA . ARG B 1 118 ? -9.727 15.07 13.969 1 87.31 118 ARG B CA 1
ATOM 2188 C C . ARG B 1 118 ? -9.75 14.484 12.562 1 87.31 118 ARG B C 1
ATOM 2190 O O . ARG B 1 118 ? -9.609 15.211 11.578 1 87.31 118 ARG B O 1
ATOM 2197 N N . LEU B 1 119 ? -9.875 13.156 12.422 1 90.5 119 LEU B N 1
ATOM 2198 C CA . LEU B 1 119 ? -9.969 12.484 11.133 1 90.5 119 LEU B CA 1
ATOM 2199 C C . LEU B 1 119 ? -11.156 13.016 10.328 1 90.5 119 LEU B C 1
ATOM 2201 O O . LEU B 1 119 ? -11.031 13.297 9.141 1 90.5 119 LEU B O 1
ATOM 2205 N N . GLY B 1 120 ? -12.266 13.148 10.992 1 87.56 120 GLY B N 1
ATOM 2206 C CA . GLY B 1 120 ? -13.477 13.648 10.352 1 87.56 120 GLY B CA 1
ATOM 2207 C C . GLY B 1 120 ? -13.336 15.07 9.836 1 87.56 120 GLY B C 1
ATOM 2208 O O . GLY B 1 120 ? -13.898 15.414 8.797 1 87.56 120 GLY B O 1
ATOM 2209 N N . ALA B 1 121 ? -12.609 15.883 10.586 1 89.56 121 ALA B N 1
ATOM 2210 C CA . ALA B 1 121 ? -12.422 17.281 10.203 1 89.56 121 ALA B CA 1
ATOM 2211 C C . ALA B 1 121 ? -11.539 17.406 8.969 1 89.56 121 ALA B C 1
ATOM 2213 O O . ALA B 1 121 ? -11.688 18.344 8.18 1 89.56 121 ALA B O 1
ATOM 2214 N N . LEU B 1 122 ? -10.695 16.391 8.766 1 90.12 122 LEU B N 1
ATOM 2215 C CA . LEU B 1 122 ? -9.719 16.469 7.68 1 90.12 122 LEU B CA 1
ATOM 2216 C C . LEU B 1 122 ? -10.25 15.781 6.422 1 90.12 122 LEU B C 1
ATOM 2218 O O . LEU B 1 122 ? -9.773 16.047 5.316 1 90.12 122 LEU B O 1
ATOM 2222 N N . LEU B 1 123 ? -11.227 14.93 6.543 1 90.75 123 LEU B N 1
ATOM 2223 C CA . LEU B 1 123 ? -11.773 14.195 5.41 1 90.75 123 LEU B CA 1
ATOM 2224 C C . LEU B 1 123 ? -13.039 14.867 4.887 1 90.75 123 LEU B C 1
ATOM 2226 O O . LEU B 1 123 ? -13.758 15.523 5.648 1 90.75 123 LEU B O 1
ATOM 2230 N N . PRO B 1 124 ? -13.258 14.75 3.66 1 83.69 124 PRO B N 1
ATOM 2231 C CA . PRO B 1 124 ? -14.508 15.32 3.143 1 83.69 124 PRO B CA 1
ATOM 2232 C C . PRO B 1 124 ? -15.742 14.688 3.771 1 83.69 124 PRO B C 1
ATOM 2234 O O . PRO B 1 124 ? -15.68 13.578 4.305 1 83.69 124 PRO B O 1
ATOM 2237 N N . ASP B 1 125 ? -16.828 15.359 3.904 1 73.69 125 ASP B N 1
ATOM 2238 C CA . ASP B 1 125 ? -18.078 15.023 4.586 1 73.69 125 ASP B CA 1
ATOM 2239 C C . ASP B 1 125 ? -18.562 13.633 4.184 1 73.69 125 ASP B C 1
ATOM 2241 O O . ASP B 1 125 ? -19.109 12.891 5.008 1 73.69 125 ASP B O 1
ATOM 2245 N N . ASN B 1 126 ? -18.469 13.164 3.047 1 68.94 126 ASN B N 1
ATOM 2246 C CA . ASN B 1 126 ? -19 11.875 2.605 1 68.94 126 ASN B CA 1
ATOM 2247 C C . ASN B 1 126 ? -18.094 10.727 3.033 1 68.94 126 ASN B C 1
ATOM 2249 O O . ASN B 1 126 ? -18.359 9.562 2.719 1 68.94 126 ASN B O 1
ATOM 2253 N N . ALA B 1 127 ? -17 10.938 3.697 1 69.38 127 ALA B N 1
ATOM 2254 C CA . ALA B 1 127 ? -15.984 9.938 4.035 1 69.38 127 ALA B CA 1
ATOM 2255 C C . ALA B 1 127 ? -16.344 9.211 5.324 1 69.38 127 ALA B C 1
ATOM 2257 O O . ALA B 1 127 ? -15.789 8.141 5.613 1 69.38 127 ALA B O 1
ATOM 2258 N N . GLY B 1 128 ? -17.25 9.695 6.094 1 56.81 128 GLY B N 1
ATOM 2259 C CA . GLY B 1 128 ? -17.625 9.078 7.355 1 56.81 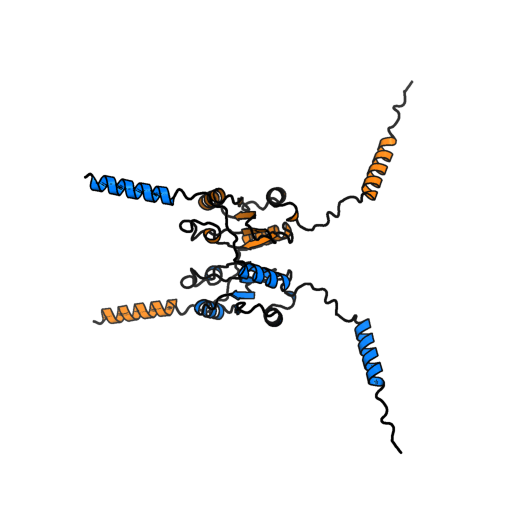128 GLY B CA 1
ATOM 2260 C C . GLY B 1 128 ? -18.406 7.785 7.184 1 56.81 128 GLY B C 1
ATOM 2261 O O . GLY B 1 128 ? -18.828 7.453 6.074 1 56.81 128 GLY B O 1
ATOM 2262 N N . PRO B 1 129 ? -18.281 6.859 8.211 1 50.25 129 PRO B N 1
ATOM 2263 C CA . PRO B 1 129 ? -19.094 5.648 8.102 1 50.25 129 PRO B CA 1
ATOM 2264 C C . PRO B 1 129 ? -20.547 5.949 7.746 1 50.25 129 PRO B C 1
ATOM 2266 O O . PRO B 1 129 ? -21.062 7.016 8.086 1 50.25 129 PRO B O 1
ATOM 2269 N N . ALA B 1 130 ? -21.047 5.309 6.594 1 43.53 130 ALA B N 1
ATOM 2270 C CA . ALA B 1 130 ? -22.484 5.414 6.398 1 43.53 130 ALA B CA 1
ATOM 2271 C C . ALA B 1 130 ? -23.234 5.195 7.711 1 43.53 130 ALA B C 1
ATOM 2273 O O . ALA B 1 130 ? -23.703 4.09 7.992 1 43.53 130 ALA B O 1
ATOM 2274 N N . VAL B 1 131 ? -22.781 5.281 8.703 1 39.72 131 VAL B N 1
ATOM 2275 C CA . VAL B 1 131 ? -23.656 5.152 9.859 1 39.72 131 VAL B CA 1
ATOM 2276 C C . VAL B 1 131 ? -24.906 6.023 9.672 1 39.72 131 VAL B C 1
ATOM 2278 O O . VAL B 1 131 ? -24.797 7.211 9.344 1 39.72 131 VAL B O 1
ATOM 2281 N N . THR B 1 132 ? -25.969 5.355 9.141 1 34.34 132 THR B N 1
ATOM 2282 C CA . THR B 1 132 ? -27.25 6.035 9.281 1 34.34 132 THR B CA 1
ATOM 2283 C C . THR B 1 132 ? -27.328 6.785 10.609 1 34.34 132 THR B C 1
ATOM 2285 O O . THR B 1 132 ? -26.984 6.234 11.656 1 34.34 132 THR B O 1
ATOM 2288 N N . PRO B 1 133 ? -27.062 8.016 10.586 1 34.75 133 PRO B N 1
ATOM 2289 C CA . PRO B 1 133 ? -27.375 8.672 11.852 1 34.75 133 PRO B CA 1
ATOM 2290 C C . PRO B 1 133 ? -28.625 8.102 12.523 1 34.75 133 PRO B C 1
ATOM 2292 O O . PRO B 1 133 ? -29.719 8.172 11.969 1 34.75 133 PRO B O 1
ATOM 2295 N N . HIS B 1 134 ? -28.562 6.836 12.844 1 36.22 134 HIS B N 1
ATOM 2296 C CA . HIS B 1 134 ? -29.797 6.406 13.508 1 36.22 134 HIS B CA 1
ATOM 2297 C C . HIS B 1 134 ? -30.328 7.488 14.445 1 36.22 134 HIS B C 1
ATOM 2299 O O . HIS B 1 134 ? -31.484 7.445 14.852 1 36.22 134 HIS B O 1
ATOM 2305 N N . GLY B 1 135 ? -29.375 8.039 15.211 1 34.34 135 GLY B N 1
ATOM 2306 C CA . GLY B 1 135 ? -29.969 8.812 16.281 1 34.34 135 GLY B CA 1
ATOM 2307 C C . GLY B 1 135 ? -30.672 10.07 15.805 1 34.34 135 GLY B C 1
ATOM 2308 O O . GLY B 1 135 ? -30.797 11.039 16.547 1 34.34 135 GLY B O 1
ATOM 2309 N N . HIS B 1 136 ? -30.703 10.266 14.523 1 35.84 136 HIS B N 1
ATOM 2310 C CA . HIS B 1 136 ? -31.562 11.422 14.312 1 35.84 136 HIS B CA 1
ATOM 2311 C C . HIS B 1 136 ? -32.969 11.172 14.836 1 35.84 136 HIS B C 1
ATOM 2313 O O . HIS B 1 136 ? -33.625 10.188 14.461 1 35.84 136 HIS B O 1
ATOM 2319 N N . LEU B 1 137 ? -33.25 11.641 16.016 1 39.72 137 LEU B N 1
ATOM 2320 C CA . LEU B 1 137 ? -34.625 11.734 16.484 1 39.72 137 LEU B CA 1
ATOM 2321 C C . LEU B 1 137 ? -35.562 12.008 15.336 1 39.72 137 LEU B C 1
ATOM 2323 O O . LEU B 1 137 ? -35.25 12.758 14.414 1 39.72 137 LEU B O 1
ATOM 2327 N N . SER B 1 138 ? -36.25 11.133 14.883 1 40.69 138 SER B N 1
ATOM 2328 C CA . SER B 1 138 ? -37.281 11.336 13.852 1 40.69 138 SER B CA 1
ATOM 2329 C C . SER B 1 138 ? -37.938 12.703 13.977 1 40.69 138 SER B C 1
ATOM 2331 O O . SER B 1 138 ? -37.938 13.289 15.062 1 40.69 138 SER B O 1
ATOM 2333 N N . ASP B 1 139 ? -37.969 13.453 12.938 1 39.47 139 ASP B N 1
ATOM 2334 C CA . ASP B 1 139 ? -38.688 14.719 13.016 1 39.47 139 ASP B CA 1
ATOM 2335 C C . ASP B 1 139 ? -39.875 14.617 13.969 1 39.47 139 ASP B C 1
ATOM 2337 O O . ASP B 1 139 ? -40.125 15.531 14.758 1 39.47 139 ASP B O 1
ATOM 2341 N N . ASP B 1 140 ? -40.5 13.5 13.844 1 44.03 140 ASP B N 1
ATOM 2342 C CA . ASP B 1 140 ? -41.688 13.203 14.648 1 44.03 140 ASP B CA 1
ATOM 2343 C C . ASP B 1 140 ? -41.344 13.016 16.109 1 44.03 140 ASP B C 1
ATOM 2345 O O . ASP B 1 140 ? -42.062 13.484 17 1 44.03 140 ASP B O 1
ATOM 2349 N N . GLU B 1 141 ? -40.188 12.336 16.312 1 46.72 141 GLU B N 1
ATOM 2350 C CA . GLU B 1 141 ? -39.781 12.102 17.688 1 46.72 141 GLU B CA 1
ATOM 2351 C C . GLU B 1 141 ? -39.125 13.352 18.297 1 46.72 141 GLU B C 1
ATOM 2353 O O . GLU B 1 141 ? -39.281 13.625 19.484 1 46.72 141 GLU B O 1
ATOM 2358 N N . ARG B 1 142 ? -38.469 14.125 17.5 1 44.88 142 ARG B N 1
ATOM 2359 C CA . ARG B 1 142 ? -38 15.445 17.938 1 44.88 142 ARG B CA 1
ATOM 2360 C C . ARG B 1 142 ? -39.188 16.359 18.266 1 44.88 142 ARG B C 1
ATOM 2362 O O . ARG B 1 142 ? -39.188 17.047 19.281 1 44.88 142 ARG B O 1
ATOM 2369 N N . ASP B 1 143 ? -40 16.297 17.297 1 47.03 143 ASP B N 1
ATOM 2370 C CA . ASP B 1 143 ? -41.25 17.047 17.5 1 47.03 143 ASP B CA 1
ATOM 2371 C C . ASP B 1 143 ? -42 16.531 18.703 1 47.03 143 ASP B C 1
ATOM 2373 O O . ASP B 1 143 ? -42.531 17.312 19.5 1 47.03 143 ASP B O 1
ATOM 2377 N N . SER B 1 144 ? -41.906 15.219 18.859 1 50.91 144 SER B N 1
ATOM 2378 C CA . SER B 1 144 ? -42.562 14.578 20 1 50.91 144 SER B CA 1
ATOM 2379 C C . SER B 1 144 ? -41.812 14.922 21.297 1 50.91 144 SER B C 1
ATOM 2381 O O . SER B 1 144 ? -42.438 15.219 22.312 1 50.91 144 SER B O 1
ATOM 2383 N N . LEU B 1 145 ? -40.531 14.977 21.266 1 49.22 145 LEU B N 1
ATOM 2384 C CA . LEU B 1 145 ? -39.719 15.328 22.422 1 49.22 145 LEU B CA 1
ATOM 2385 C C . LEU B 1 145 ? -39.812 16.828 22.719 1 49.22 145 LEU B C 1
ATOM 2387 O O . LEU B 1 145 ? -39.906 17.219 23.891 1 49.22 145 LEU B O 1
ATOM 2391 N N . PHE B 1 146 ? -39.656 17.609 21.688 1 50.25 146 PHE B N 1
ATOM 2392 C CA . PHE B 1 146 ? -39.906 19.031 21.828 1 50.25 146 PHE B CA 1
ATOM 2393 C C . PHE B 1 146 ? -41.281 19.281 22.422 1 50.25 146 PHE B C 1
ATOM 2395 O O . PHE B 1 146 ? -41.469 20.109 23.312 1 50.25 146 PHE B O 1
ATOM 2402 N N . ASP B 1 147 ? -42.281 18.484 21.891 1 51.34 147 ASP B N 1
ATOM 2403 C CA . ASP B 1 147 ? -43.656 18.531 22.375 1 51.34 147 ASP B CA 1
ATOM 2404 C C . ASP B 1 147 ? -43.719 18.078 23.844 1 51.34 147 ASP B C 1
ATOM 2406 O O . ASP B 1 147 ? -44.406 18.703 24.656 1 51.34 147 ASP B O 1
ATOM 2410 N N . MET B 1 148 ? -42.844 17.094 24.125 1 55.94 148 MET B N 1
ATOM 2411 C CA . MET B 1 148 ? -42.781 16.578 25.484 1 55.94 148 MET B CA 1
ATOM 2412 C C . MET B 1 148 ? -42.094 17.562 26.422 1 55.94 148 MET B C 1
ATOM 2414 O O . MET B 1 148 ? -42.562 17.797 27.531 1 55.94 148 MET B O 1
ATOM 2418 N N . ILE B 1 149 ? -41.031 18.094 26 1 50.03 149 ILE B N 1
ATOM 2419 C CA . ILE B 1 149 ? -40.281 19.078 26.766 1 50.03 149 ILE B CA 1
ATOM 2420 C C . ILE B 1 149 ? -41.125 20.344 26.953 1 50.03 149 ILE B C 1
ATOM 2422 O O . ILE B 1 149 ? -41.188 20.906 28.047 1 50.03 149 ILE B O 1
ATOM 2426 N N . GLN B 1 150 ? -41.719 20.75 25.859 1 46.38 150 GLN B N 1
ATOM 2427 C CA . GLN B 1 150 ? -42.625 21.891 25.922 1 46.38 150 GLN B CA 1
ATOM 2428 C C . GLN B 1 150 ? -43.75 21.625 26.922 1 46.38 150 GLN B C 1
ATOM 2430 O O . GLN B 1 150 ? -44.156 22.531 27.656 1 46.38 150 GLN B O 1
ATOM 2435 N N . SER B 1 151 ? -44.188 20.406 26.875 1 52.47 151 SER B N 1
ATOM 2436 C CA . SER B 1 151 ? -45.25 19.984 27.812 1 52.47 151 SER B CA 1
ATOM 2437 C C . SER B 1 151 ? -44.75 19.984 29.25 1 52.47 151 SER B C 1
ATOM 2439 O O . SER B 1 151 ? -45.469 20.344 30.172 1 52.47 151 SER B O 1
ATOM 2441 N N . LEU B 1 152 ? -43.531 19.531 29.359 1 50.53 152 LEU B N 1
ATOM 2442 C CA . LEU B 1 152 ? -42.938 19.484 30.703 1 50.53 152 LEU B CA 1
ATOM 2443 C C . LEU B 1 152 ? -42.656 20.891 31.219 1 50.53 152 LEU B C 1
ATOM 2445 O O . LEU B 1 152 ? -42.812 21.141 32.438 1 50.53 152 LEU B O 1
ATOM 2449 N N . HIS B 1 153 ? -42.094 21.625 30.375 1 47 153 HIS B N 1
ATOM 2450 C CA . HIS B 1 153 ? -41.719 22.984 30.781 1 47 153 HIS B CA 1
ATOM 2451 C C . HIS B 1 153 ? -42.969 23.859 30.953 1 47 153 HIS B C 1
ATOM 2453 O O . HIS B 1 153 ? -42.906 24.906 31.609 1 47 153 HIS B O 1
ATOM 2459 N N . GLY B 1 154 ? -44 23.453 30.188 1 45.25 154 GLY B N 1
ATOM 2460 C CA . GLY B 1 154 ? -45.188 24.266 30.312 1 45.25 154 GLY B CA 1
ATOM 2461 C C . GLY B 1 154 ? -45.75 24.281 31.719 1 45.25 154 GLY B C 1
ATOM 2462 O O . GLY B 1 154 ? -46.719 25.016 32 1 45.25 154 GLY B O 1
ATOM 2463 N N . ASP B 1 155 ? -45.5 23.125 32.375 1 43.5 155 ASP B N 1
ATOM 2464 C CA . ASP B 1 155 ? -46.156 23.188 33.688 1 43.5 155 ASP B CA 1
ATOM 2465 C C . ASP B 1 155 ? -45.406 24.172 34.625 1 43.5 155 ASP B C 1
ATOM 2467 O O . ASP B 1 155 ? -44.5 23.797 35.344 1 43.5 155 ASP B O 1
ATOM 2471 N N . GLY B 1 156 ? -44.719 25.125 33.938 1 39.84 156 GLY B N 1
ATOM 2472 C CA . GLY B 1 156 ? -44.125 26.203 34.719 1 39.84 156 GLY B CA 1
ATOM 2473 C C . GLY B 1 156 ? -45.031 26.656 35.844 1 39.84 156 GLY B C 1
ATOM 2474 O O . GLY B 1 156 ? -46.156 27.125 35.594 1 39.84 156 GLY B O 1
ATOM 2475 N N . ALA B 1 157 ? -44.781 26 36.969 1 41.16 157 ALA B N 1
ATOM 2476 C CA . ALA B 1 157 ? -45.438 26.234 38.281 1 41.16 157 ALA B CA 1
ATOM 2477 C C . ALA B 1 157 ? -45.562 27.719 38.562 1 41.16 157 ALA B C 1
ATOM 2479 O O . ALA B 1 157 ? -44.594 28.469 38.469 1 41.16 157 ALA B O 1
ATOM 2480 N N . LYS B 1 158 ? -46.656 28.266 38.312 1 43.81 158 LYS B N 1
ATOM 2481 C CA . LYS B 1 158 ? -47.094 29.594 38.688 1 43.81 158 LYS B CA 1
ATOM 2482 C C . LYS B 1 158 ? -46.719 29.922 40.125 1 43.81 158 LYS B C 1
ATOM 2484 O O . LYS B 1 158 ? -46.969 29.125 41.031 1 43.81 158 LYS B O 1
ATOM 2489 N N . PRO B 1 159 ? -45.562 30.641 40.281 1 39.47 159 PRO B N 1
ATOM 2490 C CA . PRO B 1 159 ? -45.125 31.047 41.594 1 39.47 159 PRO B CA 1
ATOM 2491 C C . PRO B 1 159 ? -46.281 31.531 42.5 1 39.47 159 PRO B C 1
ATOM 2493 O O . PRO B 1 159 ? -47.156 32.281 42.031 1 39.47 159 PRO B O 1
ATOM 2496 N N . SER B 1 160 ? -46.75 30.594 43.312 1 36.38 160 SER B N 1
ATOM 2497 C CA . SER B 1 160 ? -47.906 30.844 44.188 1 36.38 160 SER B CA 1
ATOM 2498 C C . SER B 1 160 ? -47.656 32.062 45.062 1 36.38 160 SER B C 1
ATOM 2500 O O . SER B 1 160 ? -46.562 32.25 45.625 1 36.38 160 SER B O 1
ATOM 2502 N N . SER B 1 161 ? -48.188 33.219 44.656 1 38.62 161 SER B N 1
ATOM 2503 C CA . SER B 1 161 ? -48.312 34.531 45.312 1 38.62 161 SER B CA 1
ATOM 2504 C C . SER B 1 161 ? -48.594 34.344 46.812 1 38.62 161 SER B C 1
ATOM 2506 O O . SER B 1 161 ? -49.688 33.875 47.188 1 38.62 161 SER B O 1
ATOM 2508 N N . GLY B 1 162 ? -47.688 33.594 47.5 1 29.97 162 GLY B N 1
ATOM 2509 C CA . GLY B 1 162 ? -48.031 33.469 48.906 1 29.97 162 GLY B CA 1
ATOM 2510 C C . GLY B 1 162 ? -48.344 34.781 49.562 1 29.97 162 GLY B C 1
ATOM 2511 O O . GLY B 1 162 ? -47.656 35.781 49.312 1 29.97 162 GLY B O 1
ATOM 2512 N N . ALA B 1 163 ? -49.562 34.938 50.219 1 32.75 163 ALA B N 1
ATOM 2513 C CA . ALA B 1 163 ? -50.156 35.875 51.156 1 32.75 163 ALA B CA 1
ATOM 2514 C C . ALA B 1 163 ? -49.25 36.094 52.375 1 32.75 163 ALA B C 1
ATOM 2516 O O . ALA B 1 163 ? -48.656 35.156 52.875 1 32.75 163 ALA B O 1
#

Solvent-accessible surface area (backbone atoms only — not comparable to full-atom values): 18202 Å² total; per-residue (Å²): 115,67,66,59,52,52,51,50,50,50,52,50,49,52,52,48,52,64,64,60,57,75,67,45,67,54,42,50,80,59,53,74,69,52,46,52,49,50,52,52,50,55,62,54,34,13,84,45,39,38,70,32,45,51,35,49,43,31,67,28,34,77,80,41,82,83,24,78,79,42,59,32,52,28,38,32,21,35,54,85,79,39,38,70,54,37,35,35,30,70,63,86,55,63,66,59,53,52,55,28,55,49,23,72,38,51,74,44,67,40,69,86,50,77,54,67,68,59,54,56,71,67,39,63,84,71,26,40,43,80,59,70,68,67,79,56,56,44,73,65,46,39,49,43,43,51,48,42,46,48,49,56,57,58,57,56,72,68,76,73,77,77,128,114,68,68,58,52,52,51,50,50,49,53,49,49,52,51,48,54,66,64,60,56,75,67,48,68,55,41,50,81,60,52,71,70,51,44,52,49,50,52,52,49,55,62,54,34,16,84,46,39,38,70,33,44,51,36,51,44,28,64,28,33,85,68,40,82,82,24,76,79,40,59,33,52,28,38,33,21,34,54,85,79,40,40,69,54,37,35,35,30,70,63,87,56,62,66,60,53,51,54,28,56,49,22,71,39,52,74,45,67,40,67,84,48,77,54,67,69,61,53,54,72,67,39,64,84,72,26,41,44,80,59,68,70,66,78,57,58,44,71,65,48,41,49,45,44,51,50,44,47,50,54,57,57,59,63,58,75,70,80,73,80,75,130

Foldseek 3Di:
DVVVVVVVVVVVVVVVVVVPPPPDDDDDPDDPVLVVQVVVLVQFWAPQKDKDAFAQVCVVPVVNPPRVDDTFRIWIAGNVPRHTQATEHLDDDVVVVVSCVVSVHHYDYCVVHDDSVVVCVRDPVNTGHPPPCVPPCPPVSVVVVCVVVCVVVVPVPPPPPDD/DVVVVVVVVVVVVVVVVVPPPPPDDDDDPDDPVLVVQVVVLVQFWAPQKDKDAFAQPLVLDPPNVPRVPDTFRIWIAGNVPRHTQATEHLDPDVVVVVSCVVSVHHYDYCVVHDDSVVVCVRDPVNTGHVPPCVPPCPPVNVVVVVVVVCVVCVPVPDPPPDD

Radius of gyration: 30.49 Å; Cα contacts (8 Å, |Δi|>4): 414; chains: 2; bounding box: 99×86×82 Å

pLDDT: mean 75.83, std 20.54, range [29.66, 97.38]

Nearest PDB structures (foldseek):
  1vhc-assembly2_D  TM=3.938E-01  e=8.308E-01  Haemophilus influenzae
  8e2i-assembly1_A  TM=6.962E-01  e=4.785E+00  Homo sapiens
  4amo-assembly1_A  TM=4.189E-01  e=9.765E+00  Micromonospora chersina
  1vhc-assembly2_D  TM=3.987E-01  e=9.923E-01  Haemophilus influenzae
  4nav-assembly1_D  TM=4.717E-01  e=4.150E+00  Xanthomonas campestris pv. campestris str. ATCC 33913

Secondary structure (DSSP, 8-state):
-HHHHHHHHHHHHHHHHHH----PPPPPSS-HHHHHHHHHHHHH--TTEEEEEEEEHHHH-SSGGGTTT-EEEEEEEETTT--EEEEEESS--HHHHHHHHHTT--EEE-TT---HHHHHHHS-GGGS-----TT---HHHHHHHHHHHHHHHT---------/-HHHHHHHHHHHHHHHHHH----PPPPPSS-HHHHHHHHHHHHH--TTEEEEEEEEHHHH-S--TTTTT-EEEEEEEETTT--EEEEEESS--HHHHHHHHHTT--EEE-TT---HHHHHHHS-GGGS-----TTS--HHHHHHHHHHHHHHHT---------